Protein AF-A0A067T072-F1 (afdb_monomer)

Nearest PDB structures (foldseek):
  3m3w-assembly1_B  TM=1.352E-01  e=4.497E+00  Mus musculus

Organism: Galerina marginata (strain CBS 339.88) (NCBI:txid685588)

Sequence (256 aa):
MTRRKWTTPEQGDWLKEQLSAFVEAQTTKTTATTFFPQVIKDWRQKWPTEAPTAKEIADAPNLDAAIKQKKDKEDERIKTWFHNHTRGSTSGTGTRGVLKITQSRLKQEWQVYQLMTYESKWKAVIDNEWETYKKKWEEDHAGTKLPQGRFAFMNTFLKTKYNEESEEVKAEVRTRRSAMKEEVEKTQEQNEAYQKSVKFHIHSKRSLSLFFSAIDKLPRTLAVMGESIFKQTGWFVTFLVGGPAPRQNGKIMTYM

Secondary structure (DSSP, 8-state):
-PPPPSS-HHHHHHHHHTHHHHHHHHHTT-IIIIIHHHHHHHHHHHSPPPPPPHHHHHTSSSHHHHHHHHHHHHHHHHHHHHHHHHS-S--SSS--PPP--S--PPPPHHHHHHHHHIIIIIHHHHHHHHHHHHHHHHHHSTTSPPSS-HHHHHHHHHHHHHHHS-HHHHHHHHHHHHHHHHHHHHHHHHHHHHHHHTTT----HHHHHHHHHHHHHHHHHHHHHHHHHHHHH-------EEEEEGGGTTEEEEE-

pLDDT: mean 81.86, std 13.67, range [37.34, 97.19]

Solvent-accessible surface area (backbone atoms only — not comparable to full-atom values): 15238 Å² total; per-residue (Å²): 133,83,78,83,71,91,60,53,74,67,57,48,51,56,56,56,70,46,45,56,61,50,54,5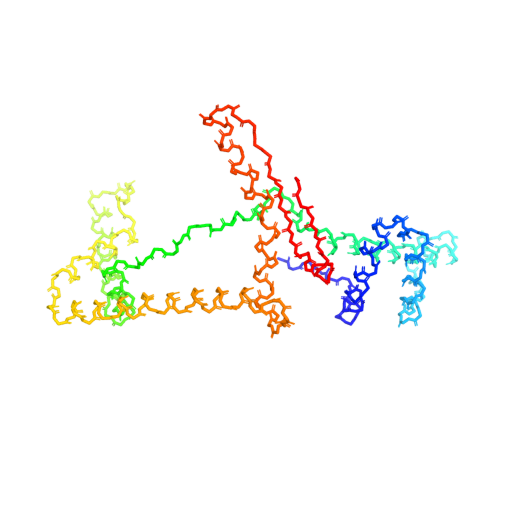2,22,56,75,71,70,36,35,82,78,53,47,47,58,49,53,52,52,55,45,43,73,77,52,66,80,73,80,70,50,75,68,47,39,71,78,28,98,39,69,69,54,24,49,49,53,53,50,52,55,50,52,50,50,53,54,51,46,54,56,62,74,65,48,68,94,71,78,62,96,64,68,76,56,60,66,79,78,69,75,83,72,80,76,53,60,55,56,46,43,43,74,72,36,31,87,81,65,40,47,69,54,51,53,53,52,48,52,52,51,50,51,52,46,49,72,79,40,73,93,59,81,78,94,66,55,73,70,58,51,50,52,54,51,47,46,53,50,56,70,72,47,56,70,66,60,52,50,52,30,50,54,53,50,50,51,53,50,52,54,52,51,52,52,47,51,50,51,52,53,44,63,68,51,60,82,72,65,96,84,46,78,70,60,50,52,52,54,49,56,48,60,73,15,42,66,56,33,52,49,55,51,36,54,50,46,26,75,75,70,70,48,89,73,85,64,82,49,72,46,63,34,69,90,57,82,48,44,76,42,73,49,115

Radius of gyration: 29.27 Å; Cα contacts (8 Å, |Δi|>4): 126; chains: 1; bounding box: 62×55×72 Å

Foldseek 3Di:
DPPDDPDDPVRVVVLLVCLLVCVVCVVVVNNVPPPLVVVLVVVCVVPPDDQQDPVLCVVDPHSVRSVVVSSVVVSVVSVVVSVVVPPLPPPDPPDLDAPPPDDDDQDDLLVLVCVVPVVPPNVVVLVVVVVVVVVVCCVVPPPDDDPDDSVVSVVVVSVVVVVVDDVVSSVVSVVVSVVVVVVSVVVVVVVVVCVVVVVDDDDDPVVVVVVLSNVSNVVVNVVVVQVVCCVVPVDGDDDWDWFQDVSNVGPIDIDD

Structure (mmCIF, N/CA/C/O backbone):
data_AF-A0A067T072-F1
#
_entry.id   AF-A0A067T072-F1
#
loop_
_atom_site.group_PDB
_atom_site.id
_atom_site.type_symbol
_atom_site.label_atom_id
_atom_site.label_alt_id
_atom_site.label_comp_id
_atom_site.label_asym_id
_atom_site.label_entity_id
_atom_site.label_seq_id
_atom_site.pdbx_PDB_ins_code
_atom_site.Cartn_x
_atom_site.Cartn_y
_atom_site.Cartn_z
_atom_site.occupancy
_atom_site.B_iso_or_equiv
_atom_site.auth_seq_id
_atom_site.auth_comp_id
_atom_site.auth_asym_id
_atom_site.auth_atom_id
_atom_site.pdbx_PDB_model_num
ATOM 1 N N . MET A 1 1 ? 9.035 -17.955 -1.278 1.00 37.34 1 MET A N 1
ATOM 2 C CA . MET A 1 1 ? 10.298 -18.045 -2.043 1.00 37.34 1 MET A CA 1
ATOM 3 C C . MET A 1 1 ? 10.562 -16.711 -2.724 1.00 37.34 1 MET A C 1
ATOM 5 O O . MET A 1 1 ? 9.799 -16.320 -3.600 1.00 37.34 1 MET A O 1
ATOM 9 N N . THR A 1 2 ? 11.575 -15.965 -2.286 1.00 46.72 2 THR A N 1
ATOM 10 C CA . THR A 1 2 ? 12.020 -14.742 -2.967 1.00 46.72 2 THR A CA 1
ATOM 11 C C . THR A 1 2 ? 12.609 -15.129 -4.326 1.00 46.72 2 THR A C 1
ATOM 13 O O . THR A 1 2 ? 13.459 -16.013 -4.407 1.00 46.72 2 THR A O 1
ATOM 16 N N . ARG A 1 3 ? 12.125 -14.530 -5.424 1.00 61.00 3 ARG A N 1
ATOM 17 C CA . ARG A 1 3 ? 12.701 -14.774 -6.759 1.00 61.00 3 ARG A CA 1
ATOM 18 C C . ARG A 1 3 ? 14.189 -14.408 -6.724 1.00 61.00 3 ARG A C 1
ATOM 20 O O . ARG A 1 3 ? 14.519 -13.289 -6.329 1.00 61.00 3 ARG A O 1
ATOM 27 N N . ARG A 1 4 ? 15.070 -15.330 -7.138 1.00 70.19 4 ARG A N 1
ATOM 28 C CA . ARG A 1 4 ? 16.505 -15.046 -7.305 1.00 70.19 4 ARG A CA 1
ATOM 29 C C . ARG A 1 4 ? 16.659 -13.886 -8.290 1.00 70.19 4 ARG A C 1
ATOM 31 O O . ARG A 1 4 ? 16.201 -13.974 -9.427 1.00 70.19 4 ARG A O 1
ATOM 38 N N . LYS A 1 5 ? 17.262 -12.788 -7.833 1.00 81.31 5 LYS A N 1
ATOM 39 C CA . LYS A 1 5 ? 17.639 -11.665 -8.695 1.00 81.31 5 LYS A CA 1
ATOM 40 C C . LYS A 1 5 ? 18.894 -12.067 -9.460 1.00 81.31 5 LYS A C 1
ATOM 42 O O . LYS A 1 5 ? 19.817 -12.601 -8.858 1.00 81.31 5 LYS A O 1
ATOM 47 N N . TRP A 1 6 ? 18.898 -11.841 -10.771 1.00 86.38 6 TRP A N 1
ATOM 48 C CA . TRP A 1 6 ? 20.067 -12.122 -11.607 1.00 86.38 6 TRP A CA 1
ATOM 49 C C . TRP A 1 6 ? 21.109 -10.996 -11.545 1.00 86.38 6 TRP A C 1
ATOM 51 O O . TRP A 1 6 ? 22.269 -11.240 -11.838 1.00 86.38 6 TRP A O 1
ATOM 61 N N . THR A 1 7 ? 20.696 -9.788 -11.149 1.00 88.81 7 THR A N 1
ATOM 62 C CA . THR A 1 7 ? 21.569 -8.620 -10.989 1.00 88.81 7 THR A CA 1
ATOM 63 C C . THR A 1 7 ? 22.172 -8.567 -9.588 1.00 88.81 7 THR A C 1
ATOM 65 O O . THR A 1 7 ? 21.453 -8.786 -8.603 1.00 88.81 7 THR A O 1
ATOM 68 N N . THR A 1 8 ? 23.438 -8.165 -9.481 1.00 89.19 8 THR A N 1
ATOM 69 C CA . THR A 1 8 ? 24.028 -7.726 -8.204 1.00 89.19 8 THR A CA 1
ATOM 70 C C . THR A 1 8 ? 23.355 -6.432 -7.707 1.00 89.19 8 THR A C 1
ATOM 72 O O . THR A 1 8 ? 22.642 -5.775 -8.476 1.00 89.19 8 THR A O 1
ATOM 75 N N . PRO A 1 9 ? 23.517 -6.045 -6.425 1.00 89.19 9 PRO A N 1
ATOM 76 C CA . PRO A 1 9 ? 22.983 -4.777 -5.921 1.00 89.19 9 PRO A CA 1
ATOM 77 C C . PRO A 1 9 ? 23.448 -3.567 -6.745 1.00 89.19 9 PRO A C 1
ATOM 79 O O . PRO A 1 9 ? 22.614 -2.771 -7.164 1.00 89.19 9 PRO A O 1
ATOM 82 N N . GLU A 1 10 ? 24.741 -3.505 -7.073 1.00 90.81 10 GLU A N 1
ATOM 83 C CA . GLU A 1 10 ? 25.351 -2.419 -7.855 1.00 90.81 10 GLU A CA 1
ATOM 84 C C . GLU A 1 10 ? 24.798 -2.341 -9.282 1.00 90.81 10 GLU A C 1
ATOM 86 O O . GLU A 1 10 ? 24.392 -1.276 -9.745 1.00 90.81 10 GLU A O 1
ATOM 91 N N . GLN A 1 11 ? 24.700 -3.488 -9.960 1.00 92.25 11 GLN A N 1
ATOM 92 C CA . GLN A 1 11 ? 24.066 -3.591 -11.275 1.00 92.25 11 GLN A CA 1
ATOM 93 C C . GLN A 1 11 ? 22.608 -3.122 -11.238 1.00 92.25 11 GLN A C 1
ATOM 95 O O . GLN A 1 11 ? 22.135 -2.425 -12.135 1.00 92.25 11 GLN A O 1
ATOM 100 N N . GLY A 1 12 ? 21.885 -3.510 -10.186 1.00 90.94 12 GLY A N 1
ATOM 101 C CA . GLY A 1 12 ? 20.497 -3.126 -9.990 1.00 90.94 12 GLY A CA 1
ATOM 102 C C . GLY A 1 12 ? 20.319 -1.627 -9.762 1.00 90.94 12 GLY A C 1
ATOM 103 O O . GLY A 1 12 ? 19.341 -1.067 -10.249 1.00 90.94 12 GLY A O 1
ATOM 104 N N . ASP A 1 13 ? 21.226 -0.979 -9.034 1.00 89.88 13 ASP A N 1
ATOM 105 C CA . ASP A 1 13 ? 21.169 0.464 -8.796 1.00 89.88 13 ASP A CA 1
ATOM 106 C C . ASP A 1 13 ? 21.542 1.256 -10.051 1.00 89.88 13 ASP A C 1
ATOM 108 O O . ASP A 1 13 ? 20.805 2.170 -10.420 1.00 89.88 13 ASP A O 1
ATOM 112 N N . TRP A 1 14 ? 22.555 0.818 -10.802 1.00 94.25 14 TRP A N 1
ATOM 113 C CA . TRP A 1 14 ? 22.886 1.426 -12.092 1.00 94.25 14 TRP A CA 1
ATOM 114 C C . TRP A 1 14 ? 21.727 1.345 -13.096 1.00 94.25 14 TRP A C 1
ATOM 116 O O . TRP A 1 14 ? 21.379 2.338 -13.730 1.00 94.25 14 TRP A O 1
ATOM 126 N N . LEU A 1 15 ? 21.060 0.189 -13.208 1.00 93.19 15 LEU A N 1
ATOM 127 C CA . LEU A 1 15 ? 19.892 0.056 -14.087 1.00 93.19 15 LEU A CA 1
ATOM 128 C C . LEU A 1 15 ? 18.731 0.969 -13.656 1.00 93.19 15 LEU A C 1
ATOM 130 O O . LEU A 1 15 ? 17.990 1.462 -14.508 1.00 93.19 15 LEU A O 1
ATOM 134 N N . LYS A 1 16 ? 18.567 1.228 -12.349 1.00 89.56 16 LYS A N 1
ATOM 135 C CA . LYS A 1 16 ? 17.542 2.159 -11.846 1.00 89.56 16 LYS A CA 1
ATOM 136 C C . LYS A 1 16 ? 17.832 3.604 -12.230 1.00 89.56 16 LYS A C 1
ATOM 138 O O . LYS A 1 16 ? 16.888 4.323 -12.544 1.00 89.56 16 LYS A O 1
ATOM 143 N N . GLU A 1 17 ? 19.095 4.022 -12.224 1.00 90.56 17 GLU A N 1
ATOM 144 C CA . GLU A 1 17 ? 19.495 5.374 -12.644 1.00 90.56 17 GLU A CA 1
ATOM 145 C C . GLU A 1 17 ? 19.109 5.653 -14.102 1.00 90.56 17 GLU A C 1
ATOM 147 O O . GLU A 1 17 ? 18.730 6.770 -14.440 1.00 90.56 17 GLU A O 1
ATOM 152 N N . GLN A 1 18 ? 19.111 4.621 -14.950 1.00 92.69 18 GLN A N 1
ATOM 153 C CA . GLN A 1 18 ? 18.750 4.725 -16.366 1.00 92.69 18 GLN A CA 1
ATOM 154 C C . GLN A 1 18 ? 17.232 4.656 -16.633 1.00 92.69 18 GLN A C 1
ATOM 156 O O . GLN A 1 18 ? 16.798 4.800 -17.778 1.00 92.69 18 GLN A O 1
ATOM 161 N N . LEU A 1 19 ? 16.391 4.433 -15.610 1.00 88.94 19 LEU A N 1
ATOM 162 C CA . LEU A 1 19 ? 14.937 4.287 -15.796 1.00 88.94 19 LEU A CA 1
ATOM 163 C C . LEU A 1 19 ? 14.281 5.558 -16.346 1.00 88.94 19 LEU A C 1
ATOM 165 O O . LEU A 1 19 ? 13.353 5.457 -17.145 1.00 88.94 19 LEU A O 1
ATOM 169 N N . SER A 1 20 ? 14.742 6.741 -15.933 1.00 84.38 20 SER A N 1
ATOM 170 C CA . SER A 1 20 ? 14.213 8.019 -16.427 1.00 84.38 20 SER A CA 1
ATOM 171 C C . SER A 1 20 ? 14.423 8.155 -17.937 1.00 84.38 20 SER A C 1
ATOM 173 O O . SER A 1 20 ? 13.459 8.372 -18.670 1.00 84.38 20 SER A O 1
ATOM 175 N N . ALA A 1 21 ? 15.651 7.917 -18.404 1.00 89.00 21 ALA A N 1
ATOM 176 C CA . ALA A 1 21 ? 16.007 7.933 -19.819 1.00 89.00 21 ALA A CA 1
ATOM 177 C C . ALA A 1 21 ? 15.228 6.878 -20.622 1.00 89.00 21 ALA A C 1
ATOM 179 O O . ALA A 1 21 ? 14.771 7.155 -21.731 1.00 89.00 21 ALA A O 1
ATOM 180 N N . PHE A 1 22 ? 14.991 5.692 -20.050 1.00 90.88 22 PHE A N 1
ATOM 181 C CA . PHE A 1 22 ? 14.164 4.669 -20.693 1.00 90.88 22 PHE A CA 1
ATOM 182 C C . PHE A 1 22 ? 12.720 5.145 -20.917 1.00 90.88 22 PHE A C 1
ATOM 184 O O . PHE A 1 22 ? 12.172 4.966 -22.005 1.00 90.88 22 PHE A O 1
ATOM 191 N N . VAL A 1 23 ? 12.095 5.766 -19.910 1.00 85.25 23 VAL A N 1
ATOM 192 C CA . VAL A 1 23 ? 10.715 6.277 -20.012 1.00 85.25 23 VAL A CA 1
ATOM 193 C C . VAL A 1 23 ? 10.615 7.405 -21.046 1.00 85.25 23 VAL A C 1
ATOM 195 O O . VAL A 1 23 ? 9.653 7.465 -21.819 1.00 85.25 23 VAL A O 1
ATOM 198 N N . GLU A 1 24 ? 11.619 8.276 -21.119 1.00 86.31 24 GLU A N 1
ATOM 199 C CA . GLU A 1 24 ? 11.696 9.317 -22.150 1.00 86.31 24 GLU A CA 1
ATOM 200 C C . GLU A 1 24 ? 11.864 8.721 -23.553 1.00 86.31 24 GLU A C 1
ATOM 202 O O . GLU A 1 24 ? 11.159 9.116 -24.489 1.00 86.31 24 GLU A O 1
ATOM 207 N N . ALA A 1 25 ? 12.710 7.700 -23.697 1.00 89.94 25 ALA A N 1
ATOM 208 C CA . ALA A 1 25 ? 12.883 6.975 -24.951 1.00 89.94 25 ALA A CA 1
ATOM 209 C C . ALA A 1 25 ? 11.599 6.246 -25.385 1.00 89.94 25 ALA A C 1
ATOM 211 O O . ALA A 1 25 ? 11.293 6.196 -26.575 1.00 89.94 25 ALA A O 1
ATOM 212 N N . GLN A 1 26 ? 10.817 5.702 -24.443 1.00 87.12 26 GLN A N 1
ATOM 213 C CA . GLN A 1 26 ? 9.503 5.117 -24.745 1.00 87.12 26 GLN A CA 1
ATOM 214 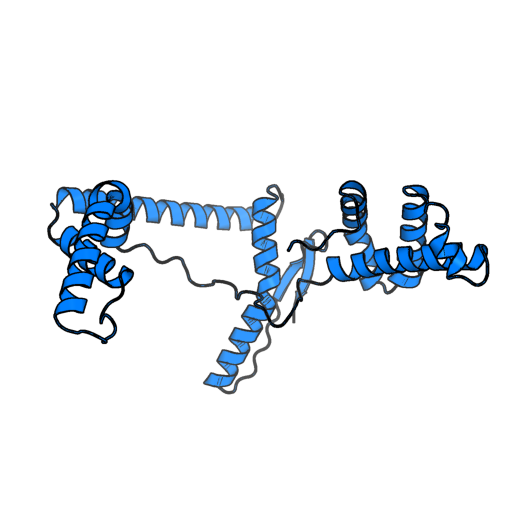C C . GLN A 1 26 ? 8.516 6.166 -25.258 1.00 87.12 26 GLN A C 1
ATOM 216 O O . GLN A 1 26 ? 7.793 5.910 -26.220 1.00 87.12 26 GLN A O 1
ATOM 221 N N . THR A 1 27 ? 8.514 7.352 -24.651 1.00 82.81 27 THR A N 1
ATOM 222 C CA . THR A 1 27 ? 7.629 8.457 -25.049 1.00 82.81 27 THR A CA 1
ATOM 223 C C . THR A 1 27 ? 7.959 8.951 -26.458 1.00 82.81 27 THR A C 1
ATOM 225 O O . THR A 1 27 ? 7.067 9.163 -27.274 1.00 82.81 27 THR A O 1
ATOM 228 N N . THR A 1 28 ? 9.249 9.066 -26.773 1.00 87.69 28 THR A N 1
ATOM 229 C CA . THR A 1 28 ? 9.744 9.494 -28.092 1.00 87.69 28 THR A CA 1
ATOM 230 C C . THR A 1 28 ? 9.814 8.362 -29.121 1.00 87.69 28 THR A C 1
ATOM 232 O O . THR A 1 28 ? 10.176 8.607 -30.267 1.00 87.69 28 THR A O 1
ATOM 235 N N . LYS A 1 29 ? 9.459 7.125 -28.742 1.00 88.31 29 LYS A N 1
ATOM 236 C CA . LYS A 1 29 ? 9.560 5.910 -29.574 1.00 88.31 29 LYS A CA 1
ATOM 237 C C . LYS A 1 29 ? 10.979 5.627 -30.101 1.00 88.31 29 LYS A C 1
ATOM 239 O O . LYS A 1 29 ? 11.140 4.997 -31.141 1.00 88.31 29 LYS A O 1
ATOM 244 N N . THR A 1 30 ? 12.010 6.037 -29.365 1.00 90.06 30 THR A N 1
ATOM 245 C CA . THR A 1 30 ? 13.429 5.836 -29.721 1.00 90.06 30 THR A CA 1
ATOM 246 C C . THR A 1 30 ? 14.102 4.707 -28.927 1.00 90.06 30 THR A C 1
ATOM 248 O O . THR A 1 30 ? 15.300 4.468 -29.045 1.00 90.06 30 THR A O 1
ATOM 251 N N . THR A 1 31 ? 13.339 3.941 -28.139 1.00 89.38 31 THR A N 1
ATOM 252 C CA . THR A 1 31 ? 13.875 2.915 -27.227 1.00 89.38 31 THR A CA 1
ATOM 253 C C . THR A 1 31 ? 14.770 1.875 -27.910 1.00 89.38 31 THR A C 1
ATOM 255 O O . THR A 1 31 ? 15.836 1.541 -27.397 1.00 89.38 31 THR A O 1
ATOM 258 N N . ALA A 1 32 ? 14.341 1.352 -29.062 1.00 87.12 32 ALA A N 1
ATOM 259 C CA . ALA A 1 32 ? 15.069 0.305 -29.781 1.00 87.12 32 ALA A CA 1
ATOM 260 C C . ALA A 1 32 ? 16.283 0.843 -30.551 1.00 87.12 32 ALA A C 1
ATOM 262 O O . ALA A 1 32 ? 17.252 0.114 -30.745 1.00 87.12 32 ALA A O 1
ATOM 263 N N . THR A 1 33 ? 16.227 2.101 -30.989 1.00 87.44 33 THR A N 1
ATOM 264 C CA . THR A 1 33 ? 17.203 2.688 -31.913 1.00 87.44 33 THR A CA 1
ATOM 265 C C . THR A 1 33 ? 18.312 3.457 -31.209 1.00 87.44 33 THR A C 1
ATOM 267 O O . THR A 1 33 ? 19.439 3.438 -31.688 1.00 87.44 33 THR A O 1
ATOM 270 N N . THR A 1 34 ? 18.029 4.108 -30.077 1.00 90.94 34 THR A N 1
ATOM 271 C CA . THR A 1 34 ? 19.012 4.943 -29.366 1.00 90.94 34 THR A CA 1
ATOM 272 C C . THR A 1 34 ? 19.304 4.418 -27.967 1.00 90.94 34 THR A C 1
ATOM 274 O O . THR A 1 34 ? 20.461 4.185 -27.626 1.00 90.94 34 THR A O 1
ATOM 277 N N . PHE A 1 35 ? 18.264 4.169 -27.169 1.00 94.31 35 PHE A N 1
ATOM 278 C CA . PHE A 1 35 ? 18.431 3.844 -25.754 1.00 94.31 35 PHE A CA 1
ATOM 279 C C . PHE A 1 35 ? 19.102 2.486 -25.536 1.00 94.31 35 PHE A C 1
ATOM 281 O O . PHE A 1 35 ? 20.145 2.418 -24.890 1.00 94.31 35 PHE A O 1
ATOM 288 N N . PHE A 1 36 ? 18.534 1.397 -26.068 1.00 94.75 36 PHE A N 1
ATOM 289 C CA . PHE A 1 36 ? 19.092 0.064 -25.827 1.00 94.75 36 PHE A CA 1
ATOM 290 C C . PHE A 1 36 ? 20.508 -0.109 -26.386 1.00 94.75 36 PHE A C 1
ATOM 292 O O . PHE A 1 36 ? 21.340 -0.630 -25.646 1.00 94.75 36 PHE A O 1
ATOM 299 N N . PRO A 1 37 ? 20.834 0.346 -27.613 1.00 94.31 37 PRO A N 1
ATOM 300 C CA . PRO A 1 37 ? 22.207 0.281 -28.108 1.00 94.31 37 PRO A CA 1
ATOM 301 C C . PRO A 1 37 ? 23.210 0.988 -27.188 1.00 94.31 37 PRO A C 1
ATOM 303 O O . PRO A 1 37 ? 24.272 0.432 -26.910 1.00 94.31 37 PRO A O 1
ATOM 306 N N . GLN A 1 38 ? 22.856 2.166 -26.664 1.00 94.19 38 GLN A N 1
ATOM 307 C CA . GLN A 1 38 ? 23.718 2.923 -25.757 1.00 94.19 38 GLN A CA 1
ATOM 308 C C . GLN A 1 38 ? 23.856 2.236 -24.392 1.00 94.19 38 GLN A C 1
ATOM 310 O O . GLN A 1 38 ? 24.966 1.981 -23.934 1.00 94.19 38 GLN A O 1
ATOM 315 N N . VAL A 1 39 ? 22.741 1.855 -23.767 1.00 94.56 39 VAL A N 1
ATOM 316 C CA . VAL A 1 39 ? 22.746 1.229 -22.436 1.00 94.56 39 VAL A CA 1
ATOM 317 C C . VAL A 1 39 ? 23.434 -0.130 -22.443 1.00 94.56 39 VAL A C 1
ATOM 319 O O . VAL A 1 39 ? 24.166 -0.442 -21.509 1.00 94.56 39 VAL A O 1
ATOM 322 N N . ILE A 1 40 ? 23.248 -0.936 -23.489 1.00 93.81 40 ILE A N 1
ATOM 323 C CA . ILE A 1 40 ? 23.933 -2.229 -23.622 1.00 93.81 40 ILE A CA 1
ATOM 324 C C . ILE A 1 40 ? 25.440 -2.020 -23.808 1.00 93.81 40 ILE A C 1
ATOM 326 O O . ILE A 1 40 ? 26.239 -2.757 -23.228 1.00 93.81 40 ILE A O 1
ATOM 330 N N . LYS A 1 41 ? 25.847 -1.009 -24.586 1.00 93.25 41 LYS A N 1
ATOM 331 C CA . LYS A 1 41 ? 27.261 -0.650 -24.750 1.00 93.25 41 LYS A CA 1
ATOM 332 C C . LYS A 1 41 ? 27.888 -0.250 -23.411 1.00 93.25 41 LYS A C 1
ATOM 334 O O . LYS A 1 41 ? 28.921 -0.809 -23.044 1.00 93.25 41 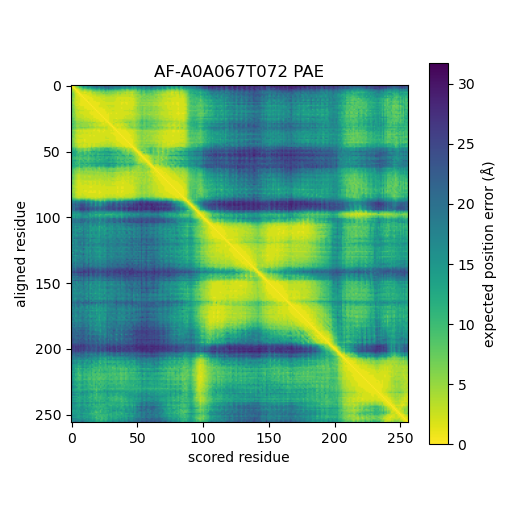LYS A O 1
ATOM 339 N N . ASP A 1 42 ? 27.239 0.645 -22.671 1.00 94.06 42 ASP A N 1
ATOM 340 C CA . ASP A 1 42 ? 27.728 1.131 -21.376 1.00 94.06 42 ASP A CA 1
ATOM 341 C C . ASP A 1 42 ? 27.742 0.018 -20.318 1.00 94.06 42 ASP A C 1
ATOM 343 O O . ASP A 1 42 ? 28.686 -0.093 -19.533 1.00 94.06 42 ASP A O 1
ATOM 347 N N . TRP A 1 43 ? 26.732 -0.857 -20.336 1.00 93.06 43 TRP A N 1
ATOM 348 C CA . TRP A 1 43 ? 26.674 -2.040 -19.481 1.00 93.06 43 TRP A CA 1
ATOM 349 C C . TRP A 1 43 ? 27.872 -2.957 -19.720 1.00 93.06 43 TRP A C 1
ATOM 351 O O . TRP A 1 43 ? 28.567 -3.306 -18.772 1.00 93.06 43 TRP A O 1
ATOM 361 N N . ARG A 1 44 ? 28.166 -3.302 -20.979 1.00 90.69 44 ARG A N 1
ATOM 362 C CA . ARG A 1 44 ? 29.288 -4.191 -21.330 1.00 90.69 44 ARG A CA 1
ATOM 363 C C . ARG A 1 44 ? 30.651 -3.588 -21.009 1.00 90.69 44 ARG A C 1
ATOM 365 O O . ARG A 1 44 ? 31.590 -4.331 -20.744 1.00 90.69 44 ARG A O 1
ATOM 372 N N . GLN A 1 45 ? 30.768 -2.261 -21.036 1.00 91.31 45 GLN A N 1
ATOM 373 C CA . GLN A 1 45 ? 31.992 -1.579 -20.625 1.00 91.31 45 GLN A CA 1
ATOM 374 C C . GLN A 1 45 ? 32.229 -1.706 -19.114 1.00 91.31 45 GLN A C 1
ATOM 376 O O . GLN A 1 45 ? 33.369 -1.875 -18.689 1.00 91.31 45 GLN A O 1
ATOM 381 N N . LYS A 1 46 ? 31.164 -1.635 -18.307 1.00 90.56 46 LYS A N 1
ATOM 382 C CA . LYS A 1 46 ? 31.247 -1.760 -16.844 1.00 90.56 46 LYS A CA 1
ATOM 383 C C . LYS A 1 46 ? 31.305 -3.208 -16.360 1.00 90.56 46 LYS A C 1
ATOM 385 O O . LYS A 1 46 ? 31.992 -3.492 -15.384 1.00 90.56 46 LYS A O 1
ATOM 390 N N . TRP A 1 47 ? 30.604 -4.110 -17.039 1.00 90.12 47 TRP A N 1
ATOM 391 C CA . TRP A 1 47 ? 30.531 -5.534 -16.721 1.00 90.12 47 TRP A CA 1
ATOM 392 C C . TRP A 1 47 ? 30.814 -6.356 -17.982 1.00 90.12 47 TRP A C 1
ATOM 394 O O . TRP A 1 47 ? 29.883 -6.743 -18.692 1.00 90.12 47 TRP A O 1
ATOM 404 N N . PRO A 1 48 ? 32.099 -6.609 -18.292 1.00 85.75 48 PRO A N 1
ATOM 405 C CA . PRO A 1 48 ? 32.473 -7.443 -19.425 1.00 85.75 48 PRO A CA 1
ATOM 406 C C . PRO A 1 48 ? 31.894 -8.852 -19.283 1.00 85.75 48 PRO A C 1
ATOM 408 O O . PRO A 1 48 ? 32.062 -9.504 -18.251 1.00 85.75 48 PRO A O 1
ATOM 411 N N . THR A 1 49 ? 31.224 -9.339 -20.327 1.00 79.25 49 THR A N 1
ATOM 412 C CA . THR A 1 49 ? 30.690 -10.703 -20.350 1.00 79.25 49 THR A CA 1
ATOM 413 C C . THR A 1 49 ? 31.847 -11.705 -20.289 1.00 79.25 49 THR A C 1
ATOM 415 O O . THR A 1 49 ? 32.725 -11.699 -21.152 1.00 79.25 49 THR A O 1
ATOM 418 N N . GLU A 1 50 ? 31.842 -12.587 -19.289 1.00 77.31 50 GLU A N 1
ATOM 419 C CA . GLU A 1 50 ? 32.829 -13.665 -19.171 1.00 77.31 50 GLU A CA 1
ATOM 420 C C . GLU A 1 50 ? 32.818 -14.579 -20.406 1.00 77.31 50 GLU A C 1
ATOM 422 O O . GLU A 1 50 ? 31.775 -14.760 -21.052 1.00 77.31 50 GLU A O 1
ATOM 427 N N . ALA A 1 51 ? 33.954 -15.218 -20.698 1.00 74.44 51 ALA A N 1
ATOM 428 C CA . ALA A 1 51 ? 34.065 -16.184 -21.789 1.00 74.44 51 ALA A CA 1
ATOM 429 C C . ALA A 1 51 ? 32.997 -17.302 -21.678 1.00 74.44 51 ALA A C 1
ATOM 431 O O . ALA A 1 51 ? 32.545 -17.621 -20.571 1.00 74.44 51 ALA A O 1
ATOM 432 N N . PRO A 1 52 ? 32.530 -17.878 -22.803 1.00 76.81 52 PRO A N 1
ATOM 433 C CA . PRO A 1 52 ? 31.569 -18.976 -22.773 1.00 76.81 52 PRO A CA 1
ATOM 434 C C . PRO A 1 52 ? 32.104 -20.169 -21.977 1.00 76.81 52 PRO A C 1
ATOM 436 O O . PRO A 1 52 ? 33.269 -20.545 -22.098 1.00 76.81 52 PRO A O 1
ATOM 439 N N . THR A 1 53 ? 31.245 -20.780 -21.167 1.00 76.94 53 THR A N 1
ATOM 440 C CA . THR A 1 53 ? 31.608 -21.981 -20.399 1.00 76.94 53 THR A CA 1
ATOM 441 C C . THR A 1 53 ? 31.722 -23.180 -21.344 1.00 76.94 53 THR A C 1
ATOM 443 O O . THR A 1 53 ? 31.003 -23.239 -22.336 1.00 76.94 53 THR A O 1
ATOM 446 N N . ALA A 1 54 ? 32.531 -24.196 -21.019 1.00 71.31 54 ALA A N 1
ATOM 447 C CA . ALA A 1 54 ? 32.681 -25.410 -21.840 1.00 71.31 54 ALA A CA 1
ATOM 448 C C . ALA A 1 54 ? 31.343 -26.076 -22.244 1.00 71.31 54 ALA A C 1
ATOM 450 O O . ALA A 1 54 ? 31.231 -26.621 -23.337 1.00 71.31 54 ALA A O 1
ATOM 451 N N . LYS A 1 55 ? 30.306 -25.973 -21.400 1.00 72.88 55 LYS A N 1
ATOM 452 C CA . LYS A 1 55 ? 28.940 -26.434 -21.713 1.00 72.88 55 LYS A CA 1
ATOM 453 C C . LYS A 1 55 ? 28.243 -25.585 -22.785 1.00 72.88 55 LYS A C 1
ATOM 455 O O . LYS A 1 55 ? 27.593 -26.127 -23.661 1.00 72.88 55 LYS A O 1
ATOM 460 N N . GLU A 1 56 ? 28.419 -24.267 -22.747 1.00 72.81 56 GLU A N 1
ATOM 461 C CA . GLU A 1 56 ? 27.847 -23.338 -23.734 1.00 72.81 56 GLU A CA 1
ATOM 462 C C . GLU A 1 56 ? 28.546 -23.453 -25.097 1.00 72.81 56 GLU A C 1
ATOM 464 O O . GLU A 1 56 ? 27.934 -23.185 -26.125 1.00 72.81 56 GLU A O 1
ATOM 469 N N . ILE A 1 57 ? 29.819 -23.866 -25.103 1.00 73.12 57 ILE A N 1
ATOM 470 C CA . ILE A 1 57 ? 30.577 -24.171 -26.324 1.00 73.12 57 ILE A CA 1
ATOM 471 C C . ILE A 1 57 ? 30.093 -25.492 -26.939 1.00 73.12 57 ILE A C 1
ATOM 473 O O . ILE A 1 57 ? 29.991 -25.580 -28.156 1.00 73.12 57 ILE A O 1
ATOM 477 N N . ALA A 1 58 ? 29.761 -26.494 -26.115 1.00 73.38 58 ALA A N 1
ATOM 478 C CA . ALA A 1 58 ? 29.243 -27.782 -26.582 1.00 73.38 58 ALA A CA 1
ATOM 479 C C . ALA A 1 58 ? 27.825 -27.688 -27.181 1.00 73.38 58 ALA A C 1
ATOM 481 O O . ALA A 1 58 ? 27.510 -28.421 -28.114 1.00 73.38 58 ALA A O 1
ATOM 482 N N . ASP A 1 59 ? 26.991 -26.771 -26.679 1.00 77.81 59 ASP A N 1
ATOM 483 C CA . ASP A 1 59 ? 25.621 -26.546 -27.167 1.00 77.81 59 ASP A CA 1
ATOM 484 C C . ASP A 1 59 ? 25.555 -25.661 -28.435 1.00 77.81 59 ASP A C 1
ATOM 486 O O . ASP A 1 59 ? 24.481 -25.482 -29.017 1.00 77.81 59 ASP A O 1
ATOM 490 N N . ALA A 1 60 ? 26.679 -25.079 -28.870 1.00 76.81 60 ALA A N 1
ATOM 491 C CA . ALA A 1 60 ? 26.747 -24.154 -30.000 1.00 76.81 60 ALA A CA 1
ATOM 492 C C . ALA A 1 60 ? 27.519 -24.749 -31.195 1.00 76.81 60 ALA A C 1
ATOM 494 O O . ALA A 1 60 ? 28.475 -25.496 -31.011 1.00 76.81 60 ALA A O 1
ATOM 495 N N . PRO A 1 61 ? 27.169 -24.374 -32.441 1.00 77.31 61 PRO A N 1
ATOM 496 C CA . PRO A 1 61 ? 27.846 -24.888 -33.635 1.00 77.31 61 PRO A CA 1
ATOM 497 C C . PRO A 1 61 ? 29.295 -24.392 -33.781 1.00 77.31 61 PRO A C 1
ATOM 499 O O . PRO A 1 61 ? 30.099 -25.037 -34.448 1.00 77.31 61 PRO A O 1
ATOM 502 N N . ASN A 1 62 ? 29.641 -23.246 -33.187 1.00 83.88 62 ASN A N 1
ATOM 503 C CA . ASN A 1 62 ? 30.998 -22.702 -33.144 1.00 83.88 62 ASN A CA 1
ATOM 504 C C . ASN A 1 62 ? 31.181 -21.756 -31.939 1.00 83.88 62 ASN A C 1
ATOM 506 O O . ASN A 1 62 ? 30.209 -21.283 -31.340 1.00 83.88 62 ASN A O 1
ATOM 510 N N . LEU A 1 63 ? 32.442 -21.461 -31.595 1.00 77.75 63 LEU A N 1
ATOM 511 C CA . LEU A 1 63 ? 32.802 -20.579 -30.475 1.00 77.75 63 LEU A CA 1
ATOM 512 C C . LEU A 1 63 ? 32.183 -19.178 -30.624 1.00 77.75 63 LEU A C 1
ATOM 514 O O . LEU A 1 63 ? 31.665 -18.622 -29.656 1.00 77.75 63 LEU A O 1
ATOM 518 N N . ASP A 1 64 ? 32.156 -18.641 -31.844 1.00 81.44 64 ASP A N 1
ATOM 519 C CA . ASP A 1 64 ? 31.572 -17.327 -32.127 1.00 81.44 64 ASP A CA 1
ATOM 520 C C . ASP A 1 64 ? 30.050 -17.298 -31.914 1.00 81.44 64 ASP A C 1
ATOM 522 O O . ASP A 1 64 ? 29.523 -16.326 -31.364 1.00 81.44 64 ASP A O 1
ATOM 526 N N . ALA A 1 65 ? 29.325 -18.368 -32.271 1.00 80.00 65 ALA A N 1
ATOM 527 C CA . ALA A 1 65 ? 27.898 -18.477 -31.968 1.00 80.00 65 ALA A CA 1
ATOM 528 C C . ALA A 1 65 ? 27.649 -18.611 -30.465 1.00 80.00 65 ALA A C 1
ATOM 530 O O . ALA A 1 65 ? 26.691 -18.014 -29.978 1.00 80.00 65 ALA A O 1
ATOM 531 N N . ALA A 1 66 ? 28.506 -19.317 -29.718 1.00 78.94 66 ALA A N 1
ATOM 532 C CA . ALA A 1 66 ? 28.392 -19.397 -28.260 1.00 78.94 66 ALA A CA 1
ATOM 533 C C . ALA A 1 66 ? 28.529 -18.006 -27.613 1.00 78.94 66 ALA A C 1
ATOM 535 O O . ALA A 1 66 ? 27.711 -17.615 -26.775 1.00 78.94 66 ALA A O 1
ATOM 536 N N . ILE A 1 67 ? 29.515 -17.213 -28.060 1.00 82.00 67 ILE A N 1
ATOM 537 C CA . ILE A 1 67 ? 29.716 -15.827 -27.605 1.00 82.00 67 ILE A CA 1
ATOM 538 C C . ILE A 1 67 ? 28.496 -14.967 -27.948 1.00 82.00 67 ILE A C 1
ATOM 540 O O . ILE A 1 67 ? 28.008 -14.215 -27.099 1.00 82.00 67 ILE A O 1
ATOM 544 N N . LYS A 1 68 ? 27.986 -15.075 -29.180 1.00 84.81 68 LYS A N 1
ATOM 545 C CA . LYS A 1 68 ? 26.822 -14.306 -29.631 1.00 84.81 68 LYS A CA 1
ATOM 546 C C . LYS A 1 68 ? 25.564 -14.655 -28.833 1.00 84.81 68 LYS A C 1
ATOM 548 O O . LYS A 1 68 ? 24.917 -13.755 -28.314 1.00 84.81 68 LYS A O 1
ATOM 553 N N . GLN A 1 69 ? 25.262 -15.939 -28.647 1.00 84.94 69 GLN A N 1
ATOM 554 C CA . GLN A 1 69 ? 24.090 -16.376 -27.881 1.00 84.94 69 GLN A CA 1
ATOM 555 C C . GLN A 1 69 ? 24.130 -15.902 -26.424 1.00 84.94 69 GLN A C 1
ATOM 557 O O . GLN A 1 69 ? 23.094 -15.540 -25.864 1.00 84.94 69 GLN A O 1
ATOM 562 N N . LYS A 1 70 ? 25.312 -15.897 -25.794 1.00 84.19 70 LYS A N 1
ATOM 563 C CA . LYS A 1 70 ? 25.475 -15.397 -24.423 1.00 84.19 70 LYS A CA 1
ATOM 564 C C . LYS A 1 70 ? 25.183 -13.896 -24.342 1.00 84.19 70 LYS A C 1
ATOM 566 O O . LYS A 1 70 ? 24.432 -13.473 -23.464 1.00 84.19 70 LYS A O 1
ATOM 571 N N . LYS A 1 71 ? 25.702 -13.124 -25.302 1.00 86.69 71 LYS A N 1
ATOM 572 C CA . LYS A 1 71 ? 25.432 -11.685 -25.442 1.00 86.69 71 LYS A CA 1
ATOM 573 C C . LYS A 1 71 ? 23.951 -11.398 -25.685 1.00 86.69 71 LYS A C 1
ATOM 575 O O . LYS A 1 71 ? 23.379 -10.571 -24.988 1.00 86.69 71 LYS A O 1
ATOM 580 N N . ASP A 1 72 ? 23.312 -12.132 -26.591 1.00 88.69 72 ASP A N 1
ATOM 581 C CA . ASP A 1 72 ? 21.890 -11.953 -26.900 1.00 88.69 72 ASP A CA 1
ATOM 582 C C . ASP A 1 72 ? 21.008 -12.254 -25.671 1.00 88.69 72 ASP A C 1
ATOM 584 O O . ASP A 1 72 ? 20.074 -11.512 -25.366 1.00 88.69 72 ASP A O 1
ATOM 588 N N . LYS A 1 73 ? 21.335 -13.302 -24.897 1.00 88.25 73 LYS A N 1
ATOM 589 C CA . LYS A 1 73 ? 20.640 -13.622 -23.635 1.00 88.25 73 LYS A CA 1
ATOM 590 C C . LYS A 1 73 ? 20.795 -12.517 -22.588 1.00 88.25 73 LYS A C 1
ATOM 592 O O . LYS A 1 73 ? 19.854 -12.260 -21.836 1.00 88.25 73 LYS A O 1
ATOM 597 N N . GLU A 1 74 ? 21.969 -11.903 -22.494 1.00 89.81 74 GLU A N 1
ATOM 598 C CA . GLU A 1 74 ? 22.220 -10.786 -21.582 1.00 89.81 74 GLU A CA 1
ATOM 599 C C . GLU A 1 74 ? 21.442 -9.533 -22.007 1.00 89.81 74 GLU A C 1
ATOM 601 O O . GLU A 1 74 ? 20.737 -8.939 -21.188 1.00 89.81 74 GLU A O 1
ATOM 606 N N . ASP A 1 75 ? 21.460 -9.207 -23.298 1.00 91.62 75 ASP A N 1
ATOM 607 C CA . ASP A 1 75 ? 20.719 -8.079 -23.864 1.00 91.62 75 ASP A CA 1
ATOM 608 C C . ASP A 1 75 ? 19.212 -8.229 -23.614 1.00 91.62 75 ASP A C 1
ATOM 610 O O . ASP A 1 75 ? 18.556 -7.297 -23.141 1.00 91.62 75 ASP A O 1
ATOM 614 N N . GLU A 1 76 ? 18.656 -9.420 -23.849 1.00 92.94 76 GLU A N 1
ATOM 615 C CA . GLU A 1 76 ? 17.244 -9.703 -23.577 1.00 92.94 76 GLU A CA 1
ATOM 616 C C . GLU A 1 76 ? 16.900 -9.614 -22.086 1.00 92.94 76 GLU A C 1
ATOM 618 O O . GLU A 1 76 ? 15.821 -9.128 -21.725 1.00 92.94 76 GLU A O 1
ATOM 623 N N . ARG A 1 77 ? 17.815 -10.007 -21.188 1.00 91.44 77 ARG A N 1
ATOM 624 C CA . ARG A 1 77 ? 17.626 -9.823 -19.739 1.00 91.44 77 ARG A CA 1
ATOM 625 C C . ARG A 1 77 ? 17.565 -8.349 -19.365 1.00 91.44 77 ARG A C 1
ATOM 627 O O . ARG A 1 77 ? 16.688 -7.981 -18.583 1.00 91.44 77 ARG A O 1
ATOM 634 N N . ILE A 1 78 ? 18.442 -7.516 -19.926 1.00 93.31 78 ILE A N 1
ATOM 635 C CA . ILE A 1 78 ? 18.458 -6.066 -19.686 1.00 93.31 78 ILE A CA 1
ATOM 636 C C . ILE A 1 78 ? 17.166 -5.432 -20.213 1.00 93.31 78 ILE A C 1
ATOM 638 O O . ILE A 1 78 ? 16.470 -4.742 -19.464 1.00 93.31 78 ILE A O 1
ATOM 642 N N . LYS A 1 79 ? 16.773 -5.723 -21.460 1.00 93.38 79 LYS A N 1
ATOM 643 C CA . LYS A 1 79 ? 15.518 -5.221 -22.049 1.00 93.38 79 LYS A CA 1
ATOM 644 C C . LYS A 1 79 ? 14.307 -5.608 -21.207 1.00 93.38 79 LYS A C 1
ATOM 646 O O . LYS A 1 79 ? 13.505 -4.758 -20.812 1.00 93.38 79 LYS A O 1
ATOM 651 N N . THR A 1 80 ? 14.204 -6.892 -20.873 1.00 91.00 80 THR A N 1
ATOM 652 C CA . THR A 1 80 ? 13.124 -7.431 -20.042 1.00 91.00 80 THR A CA 1
ATOM 653 C C . THR A 1 80 ? 13.116 -6.788 -18.656 1.00 91.00 80 THR A C 1
ATOM 655 O O . THR A 1 80 ? 12.047 -6.505 -18.112 1.00 91.00 80 THR A O 1
ATOM 658 N N . TRP A 1 81 ? 14.289 -6.509 -18.080 1.00 92.81 81 TRP A N 1
ATOM 659 C CA . TRP A 1 81 ? 14.407 -5.809 -16.806 1.00 92.81 81 TRP A CA 1
ATOM 660 C C . TRP A 1 81 ? 13.786 -4.412 -16.886 1.00 92.81 81 TRP A C 1
ATOM 662 O O . TRP A 1 81 ? 12.901 -4.124 -16.078 1.00 92.81 81 TRP A O 1
ATOM 672 N N . PHE A 1 82 ? 14.149 -3.588 -17.876 1.00 92.38 82 PHE A N 1
ATOM 673 C CA . PHE A 1 82 ? 13.584 -2.239 -18.030 1.00 92.38 82 PHE A CA 1
ATOM 674 C C . PHE A 1 82 ? 12.070 -2.276 -18.208 1.00 92.38 82 PHE A C 1
ATOM 676 O O . PHE A 1 82 ? 11.348 -1.575 -17.497 1.00 92.38 82 PHE A O 1
ATOM 683 N N . HIS A 1 83 ? 11.564 -3.148 -19.082 1.00 89.94 83 HIS A N 1
ATOM 684 C CA . HIS A 1 83 ? 10.123 -3.299 -19.281 1.00 89.94 83 HIS A CA 1
ATOM 685 C C . HIS A 1 83 ? 9.396 -3.727 -17.999 1.00 89.94 83 HIS A C 1
ATOM 687 O O . HIS A 1 83 ? 8.329 -3.201 -17.694 1.00 89.94 83 HIS A O 1
ATOM 693 N N . ASN A 1 84 ? 9.961 -4.642 -17.211 1.00 87.06 84 ASN A N 1
ATOM 694 C CA . ASN A 1 84 ? 9.336 -5.094 -15.968 1.00 87.06 84 ASN A CA 1
ATOM 695 C C . ASN A 1 84 ? 9.377 -4.043 -14.852 1.00 87.06 84 ASN A C 1
ATOM 697 O O . ASN A 1 84 ? 8.441 -3.976 -14.058 1.00 87.06 84 ASN A O 1
ATOM 701 N N . HIS A 1 85 ? 10.431 -3.228 -14.789 1.00 83.19 85 HIS A N 1
ATOM 702 C CA . HIS A 1 85 ? 10.608 -2.220 -13.737 1.00 83.19 85 HIS A CA 1
ATOM 703 C C . HIS A 1 85 ? 9.950 -0.873 -14.069 1.00 83.19 85 HIS A C 1
ATOM 705 O O . HIS A 1 85 ? 9.757 -0.050 -13.176 1.00 83.19 85 HIS A O 1
ATOM 711 N N . THR A 1 86 ? 9.540 -0.665 -15.322 1.00 79.50 86 THR A N 1
ATOM 712 C CA . THR A 1 86 ? 8.744 0.501 -15.744 1.00 79.50 86 THR A CA 1
ATOM 713 C C . THR A 1 86 ? 7.255 0.234 -15.836 1.00 79.50 86 THR A C 1
ATOM 715 O O . THR A 1 86 ? 6.467 1.165 -15.661 1.00 79.50 86 THR A O 1
ATOM 718 N N . ARG A 1 87 ? 6.836 -1.025 -16.020 1.00 72.06 87 ARG A N 1
ATOM 719 C CA . ARG A 1 87 ? 5.429 -1.402 -15.862 1.00 72.06 87 ARG A CA 1
ATOM 720 C C . ARG A 1 87 ? 4.959 -0.958 -14.474 1.00 72.06 87 ARG A C 1
ATOM 722 O O . ARG A 1 87 ? 5.493 -1.373 -13.443 1.00 72.06 87 ARG A O 1
ATOM 729 N N . GLY A 1 88 ? 3.936 -0.100 -14.430 1.00 59.72 88 GLY A N 1
ATOM 730 C CA . GLY A 1 88 ? 3.167 0.102 -13.202 1.00 59.72 88 GLY A CA 1
ATOM 731 C C . GLY A 1 88 ? 2.721 -1.275 -12.721 1.00 59.72 88 GLY A C 1
ATOM 732 O O . GLY A 1 88 ? 2.295 -2.066 -13.559 1.00 59.72 88 GLY A O 1
ATOM 733 N N . SER A 1 89 ? 2.879 -1.594 -11.431 1.00 51.34 89 SER A N 1
ATOM 734 C CA . SER A 1 89 ? 2.665 -2.950 -10.898 1.00 51.34 89 SER A CA 1
ATOM 735 C C . SER A 1 89 ? 1.377 -3.555 -11.477 1.00 51.34 89 SER A C 1
ATOM 737 O O . SER A 1 89 ? 0.266 -3.099 -11.196 1.00 51.34 89 SER A O 1
ATOM 739 N N . THR A 1 90 ? 1.547 -4.478 -12.420 1.00 45.69 90 THR A N 1
ATOM 740 C CA . THR A 1 90 ? 0.492 -5.133 -13.215 1.00 45.69 90 THR A CA 1
ATOM 741 C C . THR A 1 90 ? 0.720 -6.639 -13.182 1.00 45.69 90 THR A C 1
ATOM 743 O O . THR A 1 90 ? 0.426 -7.362 -14.129 1.00 45.69 90 THR A O 1
ATOM 746 N N . SER A 1 91 ? 1.261 -7.151 -12.075 1.00 39.09 91 SER A N 1
ATOM 747 C CA . SER A 1 91 ? 1.294 -8.589 -11.846 1.00 39.09 91 SER A CA 1
ATOM 748 C C . SER A 1 91 ? -0.076 -9.051 -11.349 1.00 39.09 91 SER A C 1
ATOM 750 O O . SER A 1 91 ? -0.299 -9.198 -10.150 1.00 39.09 91 SER A O 1
ATOM 752 N N . GLY A 1 92 ? -0.970 -9.281 -12.306 1.00 40.62 92 GLY A N 1
ATOM 753 C CA . GLY A 1 92 ? -2.164 -10.099 -12.150 1.00 40.62 92 GLY A CA 1
ATOM 754 C C . GLY A 1 92 ? -3.381 -9.397 -11.556 1.00 40.62 92 GLY A C 1
ATOM 755 O O . GLY A 1 92 ? -3.308 -8.367 -10.893 1.00 40.62 92 GLY A O 1
ATOM 756 N N . THR A 1 93 ? -4.518 -10.050 -11.752 1.00 45.12 93 THR A N 1
ATOM 757 C CA . THR A 1 93 ? -5.837 -9.843 -11.135 1.00 45.12 93 THR A CA 1
ATOM 758 C C . THR A 1 93 ? -5.806 -9.789 -9.593 1.00 45.12 93 THR A C 1
ATOM 760 O O . THR A 1 93 ? -6.828 -9.559 -8.951 1.00 45.12 93 THR A O 1
ATOM 763 N N . GLY A 1 94 ? -4.632 -9.965 -8.979 1.00 48.06 94 GLY A N 1
ATOM 764 C CA . GLY A 1 94 ? -4.364 -9.747 -7.568 1.00 48.06 94 GLY A CA 1
ATOM 765 C C . GLY A 1 94 ? -4.172 -8.267 -7.246 1.00 48.06 94 GLY A C 1
ATOM 766 O O . GLY A 1 94 ? -3.069 -7.730 -7.288 1.00 48.06 94 GLY A O 1
ATOM 767 N N . THR A 1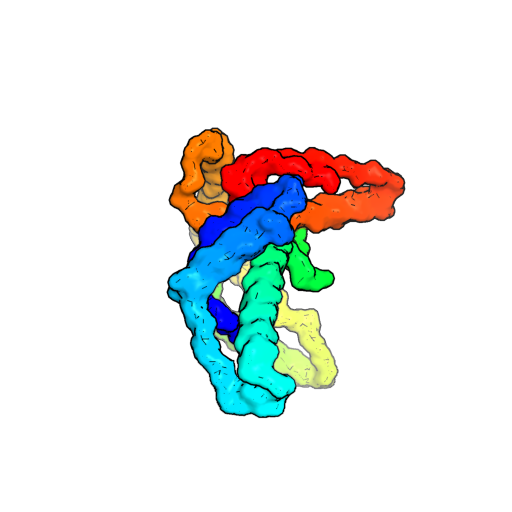 95 ? -5.263 -7.627 -6.829 1.00 49.94 95 THR A N 1
ATOM 768 C CA . THR A 1 95 ? -5.235 -6.586 -5.790 1.00 49.94 95 THR A CA 1
ATOM 769 C C . THR A 1 95 ? -4.280 -5.406 -6.024 1.00 49.94 95 THR A C 1
ATOM 771 O O . THR A 1 95 ? -3.426 -5.114 -5.183 1.00 49.94 95 THR A O 1
ATOM 774 N N . ARG A 1 96 ? -4.493 -4.590 -7.066 1.00 56.44 96 ARG A N 1
ATOM 775 C CA . ARG A 1 96 ? -4.300 -3.150 -6.820 1.00 56.44 96 ARG A CA 1
ATOM 776 C C . ARG A 1 96 ? -5.334 -2.774 -5.766 1.00 56.44 96 ARG A C 1
ATOM 778 O O . ARG A 1 96 ? -6.519 -2.686 -6.075 1.00 56.44 96 ARG A O 1
ATOM 785 N N . GLY A 1 97 ? -4.904 -2.694 -4.506 1.00 65.94 97 GLY A N 1
ATOM 786 C CA . GLY A 1 97 ? -5.789 -2.306 -3.413 1.00 65.94 97 GLY A CA 1
ATOM 787 C C . GLY A 1 97 ? -6.462 -0.983 -3.765 1.00 65.94 97 GLY A C 1
ATOM 788 O O . GLY A 1 97 ? -5.797 -0.074 -4.248 1.00 65.94 97 GLY A O 1
ATOM 789 N N . VAL A 1 98 ? -7.770 -0.882 -3.567 1.00 79.94 98 VAL A N 1
ATOM 790 C CA . VAL A 1 98 ? -8.489 0.383 -3.747 1.00 79.94 98 VAL A CA 1
ATOM 791 C C . VAL A 1 98 ? -7.966 1.386 -2.714 1.00 79.94 98 VAL A C 1
ATOM 793 O O . VAL A 1 98 ? -7.551 0.997 -1.614 1.00 79.94 98 VAL A O 1
ATOM 796 N N . LEU A 1 99 ? -7.932 2.672 -3.067 1.00 81.75 99 LEU A N 1
ATOM 797 C CA . LEU A 1 99 ? -7.649 3.725 -2.099 1.00 81.75 99 LEU A CA 1
ATOM 798 C C . LEU A 1 99 ? -8.627 3.592 -0.930 1.00 81.75 99 LEU A C 1
ATOM 800 O O . LEU A 1 99 ? -9.841 3.526 -1.113 1.00 81.75 99 LEU A O 1
ATOM 804 N N . LYS A 1 100 ? -8.097 3.542 0.292 1.00 77.69 100 LYS A N 1
ATOM 805 C CA . LYS A 1 100 ? -8.929 3.560 1.493 1.00 77.69 100 LYS A CA 1
ATOM 806 C C . LYS A 1 100 ? -9.376 5.001 1.726 1.00 77.69 100 LYS A C 1
ATOM 808 O O . LYS A 1 100 ? -8.718 5.734 2.450 1.00 77.69 100 LYS A O 1
ATOM 813 N N . ILE A 1 101 ? -10.465 5.396 1.065 1.00 73.88 101 ILE A N 1
ATOM 814 C CA . ILE A 1 101 ? -11.068 6.738 1.182 1.00 73.88 101 ILE A CA 1
ATOM 815 C C . ILE A 1 101 ? -11.826 6.888 2.516 1.00 73.88 101 ILE A C 1
ATOM 817 O O . ILE A 1 101 ? -12.206 7.982 2.917 1.00 73.88 101 ILE A O 1
ATOM 821 N N . THR A 1 102 ? -12.027 5.796 3.258 1.00 69.44 102 THR A N 1
ATOM 822 C CA . THR A 1 102 ? -12.662 5.845 4.576 1.00 69.44 102 THR A CA 1
ATOM 823 C C . THR A 1 102 ? -11.828 6.679 5.541 1.00 69.44 102 THR A C 1
ATOM 825 O O . THR A 1 102 ? -10.715 6.279 5.895 1.00 69.44 102 THR A O 1
ATOM 828 N N . GLN A 1 103 ? -12.392 7.794 6.011 1.00 64.69 103 GLN A N 1
ATOM 829 C CA . GLN A 1 103 ? -11.845 8.522 7.149 1.00 64.69 103 GLN A CA 1
ATOM 830 C C . GLN A 1 103 ? -11.703 7.566 8.336 1.00 64.69 103 GLN A C 1
ATOM 832 O O . GLN A 1 103 ? -12.601 6.761 8.618 1.00 64.69 103 GLN A O 1
ATOM 837 N N . SER A 1 104 ? -10.559 7.634 9.017 1.00 65.69 104 SER A N 1
ATOM 838 C CA . SER A 1 104 ? -10.357 6.881 10.250 1.00 65.69 104 SER A CA 1
ATOM 839 C C . SER A 1 104 ? -11.377 7.370 11.269 1.00 65.69 104 SER A C 1
ATOM 841 O O . SER A 1 104 ? -11.288 8.495 11.754 1.00 65.69 104 SER A O 1
ATOM 843 N N . ARG A 1 105 ? -12.373 6.538 11.579 1.00 78.19 105 ARG A N 1
ATOM 844 C CA . ARG A 1 105 ? -13.351 6.866 12.616 1.00 78.19 105 ARG A CA 1
ATOM 845 C C . ARG A 1 105 ? -12.635 6.933 13.959 1.00 78.19 105 ARG A C 1
ATOM 847 O O . ARG A 1 105 ? -11.807 6.069 14.262 1.00 78.19 105 ARG A O 1
ATOM 854 N N . LEU A 1 106 ? -12.978 7.935 14.766 1.00 83.88 106 LEU A N 1
ATOM 855 C CA . LEU A 1 106 ? -12.496 8.007 16.139 1.00 83.88 106 LEU A CA 1
ATOM 856 C C . LEU A 1 106 ? -12.924 6.735 16.881 1.00 83.88 106 LEU A C 1
ATOM 858 O O . LEU A 1 106 ? -14.065 6.281 16.745 1.00 83.88 106 LEU A O 1
ATOM 862 N N . LYS A 1 107 ? -12.007 6.153 17.655 1.00 89.06 107 LYS A N 1
ATOM 863 C CA . LYS A 1 107 ? -12.303 4.966 18.462 1.00 89.06 107 LYS A CA 1
ATOM 864 C C . LYS A 1 107 ? -13.411 5.284 19.473 1.00 89.06 107 LYS A C 1
ATOM 866 O O . LYS A 1 107 ? -13.497 6.399 19.998 1.00 89.06 107 LYS A O 1
ATOM 871 N N . GLN A 1 108 ? -14.270 4.299 19.728 1.00 92.25 108 GLN A N 1
ATOM 872 C CA . GLN A 1 108 ? -15.267 4.376 20.799 1.00 92.25 108 GLN A CA 1
ATOM 873 C C . GLN A 1 108 ? -14.572 4.302 22.166 1.00 92.25 108 GLN A C 1
ATOM 875 O O . GLN A 1 108 ? -13.474 3.761 22.269 1.00 92.25 108 GLN A O 1
ATOM 880 N N . GLU A 1 109 ? -15.209 4.810 23.221 1.00 93.50 109 GLU A N 1
ATOM 881 C CA . GLU A 1 109 ? -14.598 4.907 24.559 1.00 93.50 109 GLU A CA 1
ATOM 882 C C . GLU A 1 109 ? -14.132 3.545 25.089 1.00 93.50 109 GLU A C 1
ATOM 884 O O . GLU A 1 109 ? -12.965 3.394 25.436 1.00 93.50 109 GLU A O 1
ATOM 889 N N . TRP A 1 110 ? -14.968 2.506 25.000 1.00 93.88 110 TRP A N 1
ATOM 890 C CA . TRP A 1 110 ? -14.577 1.149 25.405 1.00 93.88 110 TRP A CA 1
ATOM 891 C C . TRP A 1 110 ? -13.392 0.581 24.594 1.00 93.88 110 TRP A C 1
ATOM 893 O O . TRP A 1 110 ? -12.637 -0.246 25.098 1.00 93.88 110 TRP A O 1
ATOM 903 N N . GLN A 1 111 ? -13.186 1.023 23.345 1.00 93.38 111 GLN A N 1
ATOM 904 C CA . GLN A 1 111 ? -12.037 0.603 22.526 1.00 93.38 111 GLN A CA 1
ATOM 905 C C . GLN A 1 111 ? -10.751 1.315 22.949 1.00 93.38 111 GLN A C 1
ATOM 907 O O . GLN A 1 111 ? -9.662 0.759 22.814 1.00 93.38 111 GLN A O 1
ATOM 912 N N . VAL A 1 112 ? -10.866 2.553 23.436 1.00 94.12 112 VAL A N 1
ATOM 913 C CA . VAL A 1 112 ? -9.747 3.281 24.046 1.00 94.12 112 VAL A CA 1
ATOM 914 C C . VAL A 1 112 ? -9.404 2.639 25.390 1.00 94.12 112 VAL A C 1
ATOM 916 O O . VAL A 1 112 ? -8.238 2.342 25.630 1.00 94.12 112 VAL A O 1
ATOM 919 N N . TYR A 1 113 ? -10.416 2.299 26.195 1.00 93.62 113 TYR A N 1
ATOM 920 C CA . TYR A 1 113 ? -10.251 1.520 27.424 1.00 93.62 113 TYR A CA 1
ATOM 921 C C . TYR A 1 113 ? -9.546 0.183 27.170 1.00 93.62 113 TYR A C 1
ATOM 923 O O . TYR A 1 113 ? -8.564 -0.134 27.842 1.00 93.62 113 TYR A O 1
ATOM 931 N N . GLN A 1 114 ? -9.980 -0.565 26.149 1.00 92.94 114 GLN A N 1
ATOM 932 C CA . GLN A 1 114 ? -9.311 -1.789 25.712 1.00 92.94 114 GLN A CA 1
ATOM 933 C C . GLN A 1 114 ? -7.834 -1.531 25.407 1.00 92.94 114 GLN A C 1
ATOM 935 O O . GLN A 1 114 ? -6.977 -2.273 25.867 1.00 92.94 114 GLN A O 1
ATOM 940 N N . LEU A 1 115 ? -7.513 -0.481 24.653 1.00 92.56 115 LEU A N 1
ATOM 941 C CA . LEU A 1 115 ? -6.130 -0.183 24.283 1.00 92.56 115 LEU A CA 1
ATOM 942 C C . LEU A 1 115 ? -5.249 0.145 25.500 1.00 92.56 115 LEU A C 1
ATOM 944 O O . LEU A 1 115 ? -4.066 -0.171 25.488 1.00 92.56 115 LEU A O 1
ATOM 948 N N . MET A 1 116 ? -5.825 0.738 26.547 1.00 92.44 116 MET A N 1
ATOM 949 C CA . MET A 1 116 ? -5.114 1.081 27.783 1.00 92.44 116 MET A CA 1
ATOM 950 C C . MET A 1 116 ? -4.937 -0.111 28.735 1.00 92.44 116 MET A C 1
ATOM 952 O O . MET A 1 116 ? -3.931 -0.196 29.434 1.00 92.44 116 MET A O 1
ATOM 956 N N . THR A 1 117 ? -5.909 -1.026 28.787 1.00 92.06 117 THR A N 1
ATOM 957 C CA . THR A 1 117 ? -6.003 -2.034 29.862 1.00 92.06 117 THR A CA 1
ATOM 958 C C . THR A 1 117 ? -5.890 -3.482 29.394 1.00 92.06 117 THR A C 1
ATOM 960 O O . THR A 1 117 ? -5.708 -4.377 30.219 1.00 92.06 117 THR A O 1
ATOM 963 N N . TYR A 1 118 ? -5.988 -3.754 28.088 1.00 90.44 118 TYR A N 1
ATOM 964 C CA . TYR A 1 118 ? -6.032 -5.124 27.577 1.00 90.44 118 TYR A CA 1
ATOM 965 C C . TYR A 1 118 ? -4.761 -5.906 27.901 1.00 90.44 118 TYR A C 1
ATOM 967 O O . TYR A 1 118 ? -4.855 -6.987 28.471 1.00 90.44 118 TYR A O 1
ATOM 975 N N . GLU A 1 119 ? -3.583 -5.370 27.576 1.00 89.62 119 GLU A N 1
ATOM 976 C CA . GLU A 1 119 ? -2.322 -6.092 27.793 1.00 89.62 119 GLU A CA 1
ATOM 977 C C . GLU A 1 119 ? -1.977 -6.258 29.275 1.00 89.62 119 GLU A C 1
ATOM 979 O O . GLU A 1 119 ? -1.411 -7.282 29.649 1.00 89.62 119 GLU A O 1
ATOM 984 N N . SER A 1 120 ? -2.344 -5.283 30.110 1.00 91.50 120 SER A N 1
ATOM 985 C CA . SER A 1 120 ? -1.971 -5.234 31.526 1.00 91.50 120 SER A CA 1
ATOM 986 C C . SER A 1 120 ? -2.943 -5.974 32.446 1.00 91.50 120 SER A C 1
ATOM 988 O O . SER A 1 120 ? -2.499 -6.677 33.348 1.00 91.50 120 SER A O 1
ATOM 990 N N . LYS A 1 121 ? -4.257 -5.821 32.238 1.00 90.56 121 LYS A N 1
ATOM 991 C CA . LYS A 1 121 ? -5.294 -6.321 33.159 1.00 90.56 121 LYS A CA 1
ATOM 992 C C . LYS A 1 121 ? -6.103 -7.475 32.576 1.00 90.56 121 LYS A C 1
ATOM 994 O O . LYS A 1 121 ? -6.346 -8.463 33.260 1.00 90.56 121 LYS A O 1
ATOM 999 N N . TRP A 1 122 ? -6.533 -7.361 31.318 1.00 92.12 122 TRP A N 1
ATOM 1000 C CA . TRP A 1 122 ? -7.617 -8.215 30.818 1.00 92.12 122 TRP A CA 1
ATOM 1001 C C . TRP A 1 122 ? -7.175 -9.413 29.990 1.00 92.12 122 TRP A C 1
ATOM 1003 O O . TRP A 1 122 ? -7.927 -10.377 29.916 1.00 92.12 122 TRP A O 1
ATOM 1013 N N . LYS A 1 123 ? -5.979 -9.408 29.392 1.00 92.38 123 LYS A N 1
ATOM 1014 C CA . LYS A 1 123 ? -5.533 -10.482 28.490 1.00 92.38 123 LYS A CA 1
ATOM 1015 C C . LYS A 1 123 ? -5.611 -11.864 29.147 1.00 92.38 123 LYS A C 1
ATOM 1017 O O . LYS A 1 123 ? -6.266 -12.747 28.607 1.00 92.38 123 LYS A O 1
ATOM 1022 N N . ALA A 1 124 ? -5.009 -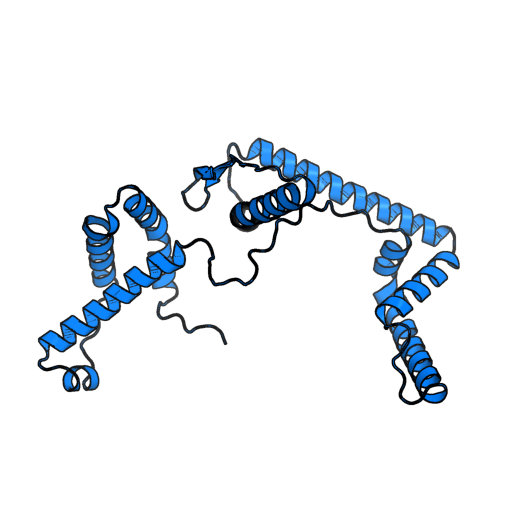12.021 30.327 1.00 93.56 124 ALA A N 1
ATOM 1023 C CA . ALA A 1 124 ? -5.000 -13.297 31.043 1.00 93.56 124 ALA A CA 1
ATOM 1024 C C . ALA A 1 124 ? -6.403 -13.720 31.513 1.00 93.56 124 ALA A C 1
ATOM 1026 O O . ALA A 1 124 ? -6.756 -14.892 31.431 1.00 93.56 124 ALA A O 1
ATOM 1027 N N . VAL A 1 125 ? -7.219 -12.762 31.965 1.00 93.81 125 VAL A N 1
ATOM 1028 C CA . VAL A 1 125 ? -8.595 -13.021 32.418 1.00 93.81 125 VAL A CA 1
ATOM 1029 C C . VAL A 1 125 ? -9.461 -13.490 31.251 1.00 93.81 125 VAL A C 1
ATOM 1031 O O . VAL A 1 125 ? -10.122 -14.516 31.354 1.00 93.81 125 VAL A O 1
ATOM 1034 N N . ILE A 1 126 ? -9.389 -12.794 30.114 1.00 93.12 126 ILE A N 1
ATOM 1035 C CA . ILE A 1 126 ? -10.133 -13.137 28.899 1.00 93.12 126 ILE A CA 1
ATOM 1036 C C . ILE A 1 126 ? -9.708 -14.506 28.372 1.00 93.12 126 ILE A C 1
ATOM 1038 O O . ILE A 1 126 ? -10.570 -15.267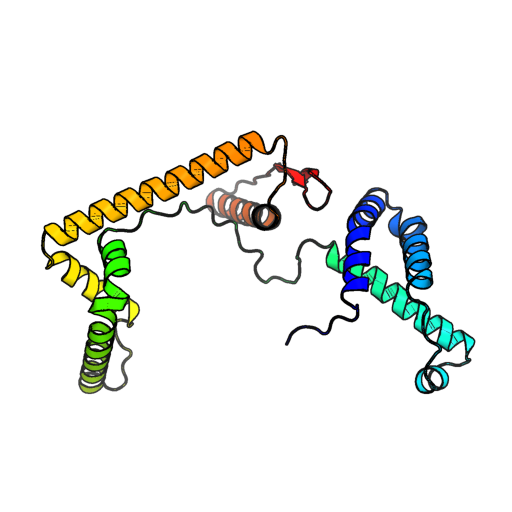 27.948 1.00 93.12 126 ILE A O 1
ATOM 1042 N N . ASP A 1 127 ? -8.412 -14.828 28.383 1.00 93.12 127 ASP A N 1
ATOM 1043 C CA . ASP A 1 127 ? -7.924 -16.133 27.927 1.00 93.12 127 ASP A CA 1
ATOM 1044 C C . ASP A 1 127 ? -8.456 -17.267 28.812 1.00 93.12 127 ASP A C 1
ATOM 1046 O O . ASP A 1 127 ? -8.988 -18.249 28.296 1.00 93.12 127 ASP A O 1
ATOM 1050 N N . ASN A 1 128 ? -8.417 -17.096 30.134 1.00 93.62 128 ASN A N 1
ATOM 1051 C CA . ASN A 1 128 ? -8.956 -18.082 31.069 1.00 93.62 128 ASN A CA 1
ATOM 1052 C C . ASN A 1 128 ? -10.475 -18.237 30.931 1.00 93.62 128 ASN A C 1
ATOM 1054 O O . ASN A 1 128 ? -10.976 -19.355 30.807 1.00 93.62 128 ASN A O 1
ATOM 1058 N N . GLU A 1 129 ? -11.220 -17.132 30.915 1.00 92.50 129 GLU A N 1
ATOM 1059 C CA . GLU A 1 129 ? -12.675 -17.178 30.776 1.00 92.50 129 GLU A CA 1
ATOM 1060 C C . GLU A 1 129 ? -13.097 -17.754 29.422 1.00 92.50 129 GLU A C 1
ATOM 1062 O O . GLU A 1 129 ? -14.045 -18.536 29.356 1.00 92.50 129 GLU A O 1
ATOM 1067 N N . TRP A 1 130 ? -12.362 -17.449 28.352 1.00 92.75 130 TRP A N 1
ATOM 1068 C CA . TRP A 1 130 ? -12.623 -18.002 27.029 1.00 92.75 130 TRP A CA 1
ATOM 1069 C C . TRP A 1 130 ? -12.448 -19.523 26.994 1.00 92.75 130 TRP A C 1
ATOM 1071 O O . TRP A 1 130 ? -13.301 -20.221 26.444 1.00 92.75 130 TRP A O 1
ATOM 1081 N N . GLU A 1 131 ? -11.396 -20.053 27.622 1.00 92.50 131 GLU A N 1
ATOM 1082 C CA . GLU A 1 131 ? -11.207 -21.501 27.749 1.00 92.50 131 GLU A CA 1
ATOM 1083 C C . GLU A 1 131 ? -12.313 -22.145 28.597 1.00 92.50 131 GLU A C 1
ATOM 1085 O O . GLU A 1 131 ? -12.812 -23.213 28.241 1.00 92.50 131 GLU A O 1
ATOM 1090 N N . THR A 1 132 ? -12.772 -21.493 29.674 1.00 91.88 132 THR A N 1
ATOM 1091 C CA . THR A 1 132 ? -13.913 -22.015 30.453 1.00 91.88 132 THR A CA 1
ATOM 1092 C C . THR A 1 132 ? -15.219 -22.003 29.659 1.00 91.88 132 THR A C 1
ATOM 1094 O O . THR A 1 132 ? -15.974 -22.970 29.722 1.00 91.88 132 THR A O 1
ATOM 1097 N N . TYR A 1 133 ? -15.477 -20.947 28.884 1.00 89.19 133 TYR A N 1
ATOM 1098 C CA . TYR A 1 133 ? -16.652 -20.842 28.022 1.00 89.19 133 TYR A CA 1
ATOM 1099 C C . TYR A 1 133 ? -16.636 -21.922 26.941 1.00 89.19 133 TYR A C 1
ATOM 1101 O O . TYR A 1 133 ? -17.646 -22.582 26.707 1.00 89.19 133 TYR A O 1
ATOM 1109 N N . LYS A 1 134 ? -15.471 -22.145 26.327 1.00 90.50 134 LYS A N 1
ATOM 1110 C CA . LYS A 1 134 ? -15.280 -23.186 25.322 1.00 90.50 134 LYS A CA 1
ATOM 1111 C C . LYS A 1 134 ? -15.524 -24.583 25.897 1.00 90.50 134 LYS A C 1
ATOM 1113 O O . LYS A 1 134 ? -16.274 -25.336 25.290 1.00 90.50 134 LYS A O 1
ATOM 1118 N N . LYS A 1 135 ? -14.963 -24.898 27.071 1.00 89.12 135 LYS A N 1
ATOM 1119 C CA . LYS A 1 135 ? -15.180 -26.192 27.745 1.00 89.12 135 LYS A CA 1
ATOM 1120 C C . LYS A 1 135 ? -16.650 -26.427 28.091 1.00 89.12 135 LYS A C 1
ATOM 1122 O O . LYS A 1 135 ? -17.190 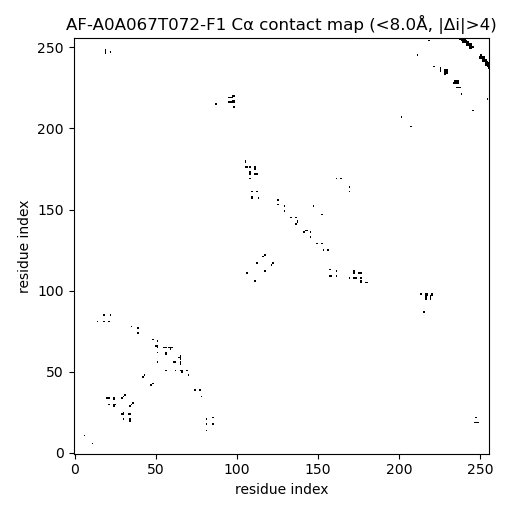-27.456 27.713 1.00 89.12 135 LYS A O 1
ATOM 1127 N N . LYS A 1 136 ? -17.315 -25.447 28.715 1.00 89.38 136 LYS A N 1
ATOM 1128 C CA . LYS A 1 136 ? -18.753 -25.536 29.035 1.00 89.38 136 LYS A CA 1
ATOM 1129 C C . LYS A 1 136 ? -19.606 -25.743 27.785 1.00 89.38 136 LYS A C 1
ATOM 1131 O O . LYS A 1 136 ? -20.515 -26.559 27.775 1.00 89.38 136 LYS A O 1
ATOM 1136 N N . TRP A 1 137 ? -19.291 -25.026 26.707 1.00 86.75 137 TRP A N 1
ATOM 1137 C CA . TRP A 1 137 ? -20.012 -25.184 25.448 1.00 86.75 137 TRP A CA 1
ATOM 1138 C C . TRP A 1 137 ? -19.797 -26.568 24.818 1.00 86.75 137 TRP A C 1
ATOM 1140 O O . TRP A 1 137 ? -20.738 -27.148 24.284 1.00 86.75 137 TRP A O 1
ATOM 1150 N N . GLU A 1 138 ? -18.575 -27.101 24.874 1.00 87.19 138 GLU A N 1
ATOM 1151 C CA . GLU A 1 138 ? -18.262 -28.454 24.398 1.00 87.19 138 GLU A CA 1
ATOM 1152 C C . GLU A 1 138 ? -18.974 -29.541 25.225 1.00 87.19 138 GLU A C 1
ATOM 1154 O O . GLU A 1 138 ? -19.411 -30.534 24.644 1.00 87.19 138 GLU A O 1
ATOM 1159 N N . GLU A 1 139 ? -19.138 -29.333 26.536 1.00 86.12 139 GLU A N 1
ATOM 1160 C CA . GLU A 1 139 ? -19.892 -30.217 27.440 1.00 86.12 139 GLU A CA 1
ATOM 1161 C C . GLU A 1 139 ? -21.402 -30.203 27.140 1.00 86.12 139 GLU A C 1
ATOM 1163 O O . GLU A 1 139 ? -22.012 -31.266 27.024 1.00 86.12 139 GLU A O 1
ATOM 1168 N N . ASP A 1 140 ? -21.995 -29.021 26.947 1.00 83.19 140 ASP A N 1
ATOM 1169 C CA . ASP A 1 140 ? -23.443 -28.873 26.735 1.00 83.19 140 ASP A CA 1
ATOM 1170 C C . ASP A 1 140 ? -23.884 -29.181 25.288 1.00 83.19 140 ASP A C 1
ATOM 1172 O O . ASP A 1 140 ? -25.029 -29.564 25.047 1.00 83.19 140 ASP A O 1
ATOM 1176 N N . HIS A 1 141 ? -23.000 -28.985 24.301 1.00 80.44 141 HIS A N 1
ATOM 1177 C CA . HIS A 1 141 ? -23.340 -29.004 22.871 1.00 80.44 141 HIS A CA 1
ATOM 1178 C C . HIS A 1 141 ? -22.281 -29.724 22.022 1.00 80.44 141 HIS A C 1
ATOM 1180 O O . HIS A 1 141 ? -21.765 -29.177 21.033 1.00 80.44 141 HIS A O 1
ATOM 1186 N N . ALA A 1 142 ? -21.979 -30.974 22.384 1.00 77.50 142 ALA A N 1
ATOM 1187 C CA . ALA A 1 142 ? -21.023 -31.821 21.676 1.00 77.50 142 ALA A CA 1
ATOM 1188 C C . ALA A 1 142 ? -21.318 -31.895 20.160 1.00 77.50 142 ALA A C 1
ATOM 1190 O O . ALA A 1 142 ? -22.385 -32.325 19.727 1.00 77.50 142 ALA A O 1
ATOM 1191 N N . GLY A 1 143 ? -20.350 -31.475 19.338 1.00 76.12 143 GLY A N 1
ATOM 1192 C CA . GLY A 1 143 ? -20.431 -31.531 17.869 1.00 76.12 143 GLY A CA 1
ATOM 1193 C C . GLY A 1 143 ? -21.007 -30.286 17.182 1.00 76.12 143 GLY A C 1
ATOM 1194 O O . GLY A 1 143 ? -21.019 -30.223 15.951 1.00 76.12 143 GLY A O 1
ATOM 1195 N N . THR A 1 144 ? -21.421 -29.267 17.938 1.00 82.00 144 THR A N 1
ATOM 1196 C CA . THR A 1 144 ? -21.959 -28.007 17.393 1.00 82.00 144 THR A CA 1
ATOM 1197 C C . THR A 1 144 ? -20.916 -26.889 17.407 1.00 82.00 144 THR A C 1
ATOM 1199 O O . THR A 1 144 ? -20.079 -26.799 18.302 1.00 82.00 144 THR A O 1
ATOM 1202 N N . LYS A 1 145 ? -20.947 -25.998 16.406 1.00 79.75 145 LYS A N 1
ATOM 1203 C CA . LYS A 1 145 ? -20.027 -24.847 16.345 1.00 79.75 145 LYS A CA 1
ATOM 1204 C C . LYS A 1 145 ? -20.336 -23.852 17.466 1.00 79.75 145 LYS A C 1
ATOM 1206 O O . LYS A 1 145 ? -21.504 -23.614 17.760 1.00 79.75 145 LYS A O 1
ATOM 1211 N N . LEU A 1 146 ? -19.296 -23.228 18.030 1.00 82.38 146 LEU A N 1
ATOM 1212 C CA . LEU A 1 146 ? -19.471 -22.159 19.015 1.00 82.38 146 LEU A CA 1
ATOM 1213 C C . LEU A 1 146 ? -20.306 -21.013 18.409 1.00 82.38 146 LEU A C 1
ATOM 1215 O O . LEU A 1 146 ? -20.013 -20.579 17.289 1.00 82.38 146 LEU A O 1
ATOM 1219 N N . PRO A 1 147 ? -21.299 -20.484 19.142 1.00 80.62 147 PRO A N 1
ATOM 1220 C CA . PRO A 1 147 ? -22.213 -19.460 18.641 1.00 80.62 147 PRO A CA 1
ATOM 1221 C C . PRO A 1 147 ? -21.515 -18.106 18.485 1.00 80.62 147 PRO A C 1
ATOM 1223 O O . PRO A 1 147 ? -21.900 -17.290 17.651 1.00 80.62 147 PRO A O 1
ATOM 1226 N N . GLN A 1 148 ? -20.453 -17.873 19.258 1.00 86.44 148 GLN A N 1
ATOM 1227 C CA . GLN A 1 148 ? -19.681 -16.642 19.250 1.00 86.44 148 GLN A CA 1
ATOM 1228 C C . GLN A 1 148 ? -18.188 -16.969 19.199 1.00 86.44 148 GLN A C 1
ATOM 1230 O O . GLN A 1 148 ? -17.709 -17.826 19.930 1.00 86.44 148 GLN A O 1
ATOM 1235 N N . GLY A 1 149 ? -17.434 -16.286 18.335 1.00 90.06 149 GLY A N 1
ATOM 1236 C CA . GLY A 1 149 ? -15.973 -16.409 18.296 1.00 90.06 149 GLY A CA 1
ATOM 1237 C C . GLY A 1 149 ? -15.281 -15.594 19.397 1.00 90.06 149 GLY A C 1
ATOM 1238 O O . GLY A 1 149 ? -15.836 -14.605 19.882 1.00 90.06 149 GLY A O 1
ATOM 1239 N N . ARG A 1 150 ? -14.020 -15.933 19.712 1.00 91.44 150 ARG A N 1
ATOM 1240 C CA . ARG A 1 150 ? -13.208 -15.282 20.767 1.00 91.44 150 ARG A CA 1
ATOM 1241 C C . ARG A 1 150 ? -13.228 -13.755 20.697 1.00 91.44 150 ARG A C 1
ATOM 1243 O O . ARG A 1 150 ? -13.337 -13.084 21.714 1.00 91.44 150 ARG A O 1
ATOM 1250 N N . PHE A 1 151 ? -13.134 -13.189 19.491 1.00 91.19 151 PHE A N 1
ATOM 1251 C CA . PHE A 1 151 ? -13.117 -11.734 19.306 1.00 91.19 151 PHE A CA 1
ATOM 1252 C C . PHE A 1 151 ? -14.432 -11.070 19.727 1.00 91.19 151 PHE A C 1
ATOM 1254 O O . PHE A 1 151 ? -14.426 -10.012 20.352 1.00 91.19 151 PHE A O 1
ATOM 1261 N N . ALA A 1 152 ? -15.564 -11.692 19.405 1.00 92.44 152 ALA A N 1
ATOM 1262 C CA . ALA A 1 152 ? -16.854 -11.172 19.814 1.00 92.44 152 ALA A CA 1
ATOM 1263 C C . ALA A 1 152 ? -17.027 -11.312 21.335 1.00 92.44 152 ALA A C 1
ATOM 1265 O O . ALA A 1 152 ? -17.503 -10.358 21.942 1.00 92.44 152 ALA A O 1
ATOM 1266 N N . PHE A 1 153 ? -16.610 -12.438 21.932 1.00 93.06 153 PHE A N 1
ATOM 1267 C CA . PHE A 1 153 ? -16.649 -12.657 23.387 1.00 93.06 153 PHE A CA 1
ATOM 1268 C C . PHE A 1 153 ? -15.826 -11.601 24.136 1.00 93.06 153 PHE A C 1
ATOM 1270 O O . PHE A 1 153 ? -16.304 -10.953 25.064 1.00 93.06 153 PHE A O 1
ATOM 1277 N N . MET A 1 154 ? -14.608 -11.349 23.657 1.00 93.25 154 MET A N 1
ATOM 1278 C CA . MET A 1 154 ? -13.733 -10.306 24.184 1.00 93.25 154 MET A CA 1
ATOM 1279 C C . MET A 1 154 ? -14.389 -8.919 24.117 1.00 93.25 154 MET A C 1
ATOM 1281 O O . MET A 1 154 ? -14.323 -8.159 25.080 1.00 93.25 154 MET A O 1
ATOM 1285 N N . ASN A 1 155 ? -15.036 -8.577 22.998 1.00 93.75 155 ASN A N 1
ATOM 1286 C CA . ASN A 1 155 ? -15.699 -7.281 22.857 1.00 93.75 155 ASN A CA 1
ATOM 1287 C C . ASN A 1 155 ? -16.885 -7.129 23.815 1.00 93.75 155 ASN A C 1
ATOM 1289 O O . ASN A 1 155 ? -17.098 -6.036 24.334 1.00 93.75 155 ASN A O 1
ATOM 1293 N N . THR A 1 156 ? -17.669 -8.188 24.042 1.00 93.44 156 THR A N 1
ATOM 1294 C CA . THR A 1 156 ? -18.766 -8.154 25.020 1.00 93.44 156 THR A CA 1
ATOM 1295 C C . THR A 1 156 ? -18.227 -8.034 26.440 1.00 93.44 156 THR A C 1
ATOM 1297 O O . THR A 1 156 ? -18.678 -7.159 27.172 1.00 93.44 156 THR A O 1
ATOM 1300 N N . PHE A 1 157 ? -17.196 -8.809 26.787 1.00 94.06 157 PHE A N 1
ATOM 1301 C CA . PHE A 1 157 ? -16.543 -8.760 28.095 1.00 94.06 157 PHE A CA 1
ATOM 1302 C C . PHE A 1 157 ? -16.002 -7.360 28.416 1.00 94.06 157 PHE A C 1
ATOM 1304 O O . PHE A 1 157 ? -16.323 -6.784 29.453 1.00 94.06 157 PHE A O 1
ATOM 1311 N N . LEU A 1 158 ? -15.239 -6.764 27.493 1.00 93.56 158 LEU A N 1
ATOM 1312 C CA . LEU A 1 158 ? -14.645 -5.440 27.695 1.00 93.56 158 LEU A CA 1
ATOM 1313 C C . LEU A 1 158 ? -15.687 -4.322 27.762 1.00 93.56 158 LEU A C 1
ATOM 1315 O O . LEU A 1 158 ? -15.486 -3.360 28.496 1.00 93.56 158 LEU A O 1
ATOM 1319 N N . LYS A 1 159 ? -16.799 -4.433 27.027 1.00 94.31 159 LYS A N 1
ATOM 1320 C CA . LYS A 1 159 ? -17.912 -3.481 27.146 1.00 94.31 159 LYS A CA 1
ATOM 1321 C C . LYS A 1 159 ? -18.566 -3.559 28.520 1.00 94.31 159 LYS A C 1
ATOM 1323 O O . LYS A 1 159 ? -18.808 -2.517 29.118 1.00 94.31 159 LYS A O 1
ATOM 1328 N N . THR A 1 160 ? -18.820 -4.767 29.019 1.00 94.06 160 THR A N 1
ATOM 1329 C CA . THR A 1 160 ? -19.380 -4.969 30.360 1.00 94.06 160 THR A CA 1
ATOM 1330 C C . THR A 1 160 ? -18.443 -4.407 31.422 1.00 94.06 160 THR A C 1
ATOM 1332 O O . THR A 1 160 ? -18.867 -3.577 32.219 1.00 94.06 160 THR A O 1
ATOM 1335 N N . LYS A 1 161 ? -17.148 -4.745 31.360 1.00 93.38 161 LYS A N 1
ATOM 1336 C CA . LYS A 1 161 ? -16.156 -4.229 32.312 1.00 93.38 161 LYS A CA 1
ATOM 1337 C C . LYS A 1 161 ? -16.014 -2.715 32.255 1.00 93.38 161 LYS A C 1
ATOM 1339 O O . LYS A 1 161 ? -16.005 -2.076 33.294 1.00 93.38 161 LYS A O 1
ATOM 1344 N N . TYR A 1 162 ? -16.000 -2.123 31.065 1.00 93.12 162 TYR A N 1
ATOM 1345 C CA . TYR A 1 162 ? -15.974 -0.668 30.927 1.00 93.12 162 TYR A CA 1
ATOM 1346 C C . TYR A 1 162 ? -17.205 0.017 31.547 1.00 93.12 162 TYR A C 1
ATOM 1348 O O . TYR A 1 162 ? -17.085 1.103 32.109 1.00 93.12 162 TYR A O 1
ATOM 1356 N N . ASN A 1 163 ? -18.385 -0.602 31.464 1.00 93.12 163 ASN A N 1
ATOM 1357 C CA . ASN A 1 163 ? -19.598 -0.055 32.074 1.00 93.12 163 ASN A CA 1
ATOM 1358 C C . ASN A 1 163 ? -19.578 -0.161 33.611 1.00 93.12 163 ASN A C 1
ATOM 1360 O O . ASN A 1 163 ? -20.072 0.753 34.271 1.00 93.12 163 ASN A O 1
ATOM 1364 N N . GLU A 1 164 ? -19.001 -1.243 34.147 1.00 93.69 164 GLU A N 1
ATOM 1365 C CA . GLU A 1 164 ? -18.828 -1.507 35.589 1.00 93.69 164 GLU A CA 1
ATOM 1366 C C . GLU A 1 164 ? -17.725 -0.657 36.245 1.00 93.69 164 GLU A C 1
ATOM 1368 O O . GLU A 1 164 ? -17.734 -0.478 37.460 1.00 93.69 164 GLU A O 1
ATOM 1373 N N . GLU A 1 165 ? -16.771 -0.148 35.466 1.00 93.25 165 GLU A N 1
ATOM 1374 C CA . GLU A 1 165 ? -15.644 0.645 35.968 1.00 93.25 165 GLU A CA 1
ATOM 1375 C C . GLU A 1 165 ? -16.060 1.998 36.557 1.00 93.25 165 GLU A C 1
ATOM 1377 O O . GLU A 1 165 ? -17.117 2.561 36.245 1.00 93.25 165 GLU A O 1
ATOM 1382 N N . SER A 1 166 ? -15.175 2.544 37.396 1.00 92.38 166 SER A N 1
ATOM 1383 C CA . SER A 1 166 ? -15.394 3.825 38.065 1.00 92.38 166 SER A CA 1
ATOM 1384 C C . SER A 1 166 ? -15.469 4.995 37.076 1.00 92.38 166 SER A C 1
ATOM 1386 O O . SER A 1 166 ? -14.870 4.986 35.994 1.00 92.38 166 SER A O 1
ATOM 1388 N N . GLU A 1 167 ? -16.184 6.054 37.466 1.00 91.38 167 GLU A N 1
ATOM 1389 C CA . GLU A 1 167 ? -16.275 7.276 36.654 1.00 91.38 167 GLU A CA 1
ATOM 1390 C C . GLU A 1 167 ? -14.905 7.949 36.451 1.00 91.38 167 GLU A C 1
ATOM 1392 O O . GLU A 1 167 ? -14.689 8.589 35.423 1.00 91.38 167 GLU A O 1
ATOM 1397 N N . GLU A 1 168 ? -13.947 7.739 37.360 1.00 91.69 168 GLU A N 1
ATOM 1398 C CA . GLU A 1 168 ? -12.564 8.219 37.226 1.00 91.69 168 GLU A CA 1
ATOM 1399 C C . GLU A 1 168 ? -11.857 7.592 36.017 1.00 91.69 168 GLU A C 1
ATOM 1401 O O . GLU A 1 168 ? -11.292 8.300 35.180 1.00 91.69 168 GLU A O 1
ATOM 1406 N N . VAL A 1 169 ? -11.956 6.268 35.861 1.00 90.00 169 VAL A N 1
ATOM 1407 C CA . VAL A 1 169 ? -11.362 5.549 34.724 1.00 90.00 169 VAL A CA 1
ATOM 1408 C C . VAL A 1 169 ? -12.060 5.939 33.422 1.00 90.00 169 VAL A C 1
ATOM 1410 O O . VAL A 1 169 ? -11.414 6.124 32.387 1.00 90.00 169 VAL A O 1
ATOM 1413 N N . LYS A 1 170 ? -13.385 6.136 33.449 1.00 91.56 170 LYS A N 1
ATOM 1414 C CA . LYS A 1 170 ? -14.126 6.634 32.279 1.00 91.56 170 LYS A CA 1
ATOM 1415 C C . LYS A 1 170 ? -13.696 8.052 31.898 1.00 91.56 170 LYS A C 1
ATOM 1417 O O . LYS A 1 170 ? -13.577 8.336 30.704 1.00 91.56 170 LYS A O 1
ATOM 1422 N N . ALA A 1 171 ? -13.428 8.922 32.871 1.00 93.00 171 ALA A N 1
ATOM 1423 C CA . ALA A 1 171 ? -12.908 10.264 32.628 1.00 93.00 171 ALA A CA 1
ATOM 1424 C C . ALA A 1 171 ? -11.505 10.224 31.999 1.00 93.00 171 ALA A C 1
ATOM 1426 O O . ALA A 1 171 ? -11.267 10.914 31.007 1.00 93.00 171 ALA A O 1
ATOM 1427 N N . GLU A 1 172 ? -10.609 9.361 32.486 1.00 91.94 172 GLU A N 1
ATOM 1428 C CA . GLU A 1 172 ? -9.280 9.164 31.891 1.00 91.94 172 GLU A CA 1
ATOM 1429 C C . GLU A 1 172 ? -9.377 8.687 30.430 1.00 91.94 172 GLU A C 1
ATOM 1431 O O . GLU A 1 172 ? -8.725 9.232 29.534 1.00 91.94 172 GLU A O 1
ATOM 1436 N N . VAL A 1 173 ? -10.267 7.727 30.158 1.00 93.00 173 VAL A N 1
ATOM 1437 C CA . VAL A 1 173 ? -10.540 7.219 28.806 1.00 93.00 173 VAL A CA 1
ATOM 1438 C C . VAL A 1 173 ? -11.058 8.325 27.882 1.00 93.00 173 VAL A C 1
ATOM 1440 O O . VAL A 1 173 ? -10.637 8.398 26.723 1.00 93.00 173 VAL A O 1
ATOM 1443 N N . ARG A 1 174 ? -11.936 9.213 28.369 1.00 93.62 174 ARG A N 1
ATOM 1444 C CA . ARG A 1 174 ? -12.417 10.376 27.602 1.00 93.62 174 ARG A CA 1
ATOM 1445 C C . ARG A 1 174 ? -11.286 11.353 27.299 1.00 93.62 174 ARG A C 1
ATOM 1447 O O . ARG A 1 174 ? -11.146 11.756 26.146 1.00 93.62 174 ARG A O 1
ATOM 1454 N N . THR A 1 175 ? -10.441 11.667 28.278 1.00 92.38 175 THR A N 1
ATOM 1455 C CA . THR A 1 175 ? -9.258 12.520 28.082 1.00 92.38 175 THR A CA 1
ATOM 1456 C C . THR A 1 175 ? -8.323 11.925 27.032 1.00 92.38 175 THR A C 1
ATOM 1458 O O . THR A 1 175 ? -7.918 12.612 26.091 1.00 92.38 175 THR A O 1
ATOM 1461 N N . ARG A 1 176 ? -8.048 10.617 27.107 1.00 91.88 176 ARG A N 1
ATOM 1462 C CA . ARG A 1 176 ? -7.213 9.929 26.116 1.00 91.88 176 ARG A CA 1
ATOM 1463 C C . ARG A 1 176 ? -7.850 9.920 24.726 1.00 91.88 176 ARG A C 1
ATOM 1465 O O . ARG A 1 176 ? -7.146 10.095 23.732 1.00 91.88 176 ARG A O 1
ATOM 1472 N N . ARG A 1 177 ? -9.172 9.747 24.641 1.00 92.38 177 ARG A N 1
ATOM 1473 C CA . ARG A 1 177 ? -9.935 9.803 23.385 1.00 92.38 177 ARG A CA 1
ATOM 1474 C C . ARG A 1 177 ? -9.872 11.192 22.742 1.00 92.38 177 ARG A C 1
ATOM 1476 O O . ARG A 1 177 ? -9.694 11.269 21.527 1.00 92.38 177 ARG A O 1
ATOM 1483 N N . SER A 1 178 ? -9.975 12.260 23.531 1.00 88.00 178 SER A N 1
ATOM 1484 C CA . SER A 1 178 ? -9.808 13.638 23.053 1.00 88.00 178 SER A CA 1
ATOM 1485 C C . SER A 1 178 ? -8.385 13.893 22.555 1.00 88.00 178 SER A C 1
ATOM 1487 O O . SER A 1 178 ? -8.220 14.375 21.440 1.00 88.00 178 SER A O 1
ATOM 1489 N N . ALA A 1 179 ? -7.360 13.449 23.290 1.00 89.62 179 ALA A N 1
ATOM 1490 C CA . ALA A 1 179 ? -5.968 13.553 22.843 1.00 89.62 179 ALA A CA 1
ATOM 1491 C C . ALA A 1 179 ? -5.720 12.815 21.511 1.00 89.62 179 ALA A C 1
ATOM 1493 O O . ALA A 1 179 ? -5.079 13.352 20.612 1.00 89.62 179 ALA A O 1
ATOM 1494 N N . MET A 1 180 ? -6.292 11.615 21.330 1.00 86.62 180 MET A N 1
ATOM 1495 C CA . MET A 1 180 ? -6.226 10.897 20.046 1.00 86.62 180 MET A CA 1
ATOM 1496 C C . MET A 1 180 ? -6.917 11.660 18.906 1.00 86.62 180 MET A C 1
ATOM 1498 O O . MET A 1 180 ? -6.474 11.575 17.762 1.00 86.62 180 MET A O 1
ATOM 1502 N N . LYS A 1 181 ? -8.008 12.384 19.189 1.00 86.75 181 LYS A N 1
ATOM 1503 C CA . LYS A 1 181 ? -8.684 13.226 18.192 1.00 86.75 181 LYS A CA 1
ATOM 1504 C C . LYS A 1 181 ? -7.773 14.366 17.745 1.00 86.75 181 LYS A C 1
ATOM 1506 O O . LYS A 1 181 ? -7.586 14.546 16.546 1.00 86.75 181 LYS A O 1
ATOM 1511 N N . GLU A 1 182 ? -7.161 15.062 18.698 1.00 84.94 182 GLU A N 1
ATOM 1512 C CA . GLU A 1 182 ? -6.225 16.154 18.419 1.00 84.94 182 GLU A CA 1
ATOM 1513 C C . GLU A 1 182 ? -4.982 15.680 17.655 1.00 84.94 182 GLU A C 1
ATOM 1515 O O . GLU A 1 182 ? -4.517 16.368 16.752 1.00 84.94 182 GLU A O 1
ATOM 1520 N N . GLU A 1 183 ? -4.438 14.501 17.973 1.00 80.31 183 GLU A N 1
ATOM 1521 C CA . GLU A 1 183 ? -3.310 13.915 17.233 1.00 80.31 183 GLU A CA 1
ATOM 1522 C C . GLU A 1 183 ? -3.665 13.658 15.757 1.00 80.31 183 GLU A C 1
ATOM 1524 O O . GLU A 1 183 ? -2.860 13.927 14.858 1.00 80.31 183 GLU A O 1
ATOM 1529 N N . VAL A 1 184 ? -4.879 13.163 15.490 1.00 76.12 184 VAL A N 1
ATOM 1530 C CA . VAL A 1 184 ? -5.370 12.931 14.123 1.00 76.12 184 VAL A CA 1
ATOM 1531 C C . VAL A 1 184 ? -5.584 14.253 13.385 1.00 76.12 184 VAL A C 1
ATOM 1533 O O . VAL A 1 184 ? -5.147 14.372 12.241 1.00 76.12 184 VAL A O 1
ATOM 1536 N N . GLU A 1 185 ? -6.194 15.247 14.035 1.00 78.06 185 GLU A N 1
ATOM 1537 C CA . GLU A 1 185 ? -6.407 16.586 13.467 1.00 78.06 185 GLU A CA 1
ATOM 1538 C C . GLU A 1 185 ? -5.075 17.270 13.135 1.00 78.06 185 GLU A C 1
ATOM 1540 O O . GLU A 1 185 ? -4.870 17.674 11.993 1.00 78.06 185 GLU A O 1
ATOM 1545 N N . LYS A 1 186 ? -4.105 17.266 14.059 1.00 75.81 186 LYS A N 1
ATOM 1546 C CA . LYS A 1 186 ? -2.750 17.794 13.818 1.00 75.81 186 LYS A CA 1
ATOM 1547 C C . LYS A 1 186 ? -2.054 17.094 12.654 1.00 75.81 186 LYS A C 1
ATOM 1549 O O . LYS A 1 186 ? -1.399 17.742 11.843 1.00 75.81 186 LYS A O 1
ATOM 1554 N N . THR A 1 187 ? -2.194 15.773 12.541 1.00 71.12 187 THR A N 1
ATOM 1555 C CA . THR A 1 187 ? -1.617 15.014 11.418 1.00 71.12 187 THR A CA 1
ATOM 1556 C C . THR A 1 187 ? -2.270 15.406 10.093 1.00 71.12 187 THR A C 1
ATOM 1558 O O . THR A 1 187 ? -1.598 15.491 9.064 1.00 71.12 187 THR A O 1
ATOM 1561 N N . GLN A 1 188 ? -3.581 15.651 10.095 1.00 68.56 188 GLN A N 1
ATOM 1562 C CA . GLN A 1 188 ? -4.303 16.097 8.913 1.00 68.56 188 GLN A CA 1
ATOM 1563 C C . GLN A 1 188 ? -3.895 17.519 8.510 1.00 68.56 188 GLN A C 1
ATOM 1565 O O . GLN A 1 188 ? -3.550 17.730 7.351 1.00 68.56 188 GLN A O 1
ATOM 1570 N N . GLU A 1 189 ? -3.820 18.452 9.458 1.00 70.50 189 GLU A N 1
ATOM 1571 C CA . GLU A 1 189 ? -3.327 19.815 9.228 1.00 70.50 189 GLU A CA 1
ATOM 1572 C C . GLU A 1 189 ? -1.887 19.820 8.708 1.00 70.50 189 GLU A C 1
ATOM 1574 O O . GLU A 1 189 ? -1.573 20.530 7.755 1.00 70.50 189 GLU A O 1
ATOM 1579 N N . GLN A 1 190 ? -1.010 18.982 9.268 1.00 63.41 190 GLN A N 1
ATOM 1580 C CA . GLN A 1 190 ? 0.354 18.804 8.769 1.00 63.41 190 GLN A CA 1
ATOM 1581 C C . GLN A 1 190 ? 0.373 18.246 7.347 1.00 63.41 190 GLN A C 1
ATOM 1583 O O . GLN A 1 190 ? 1.168 18.703 6.532 1.00 63.41 190 GLN A O 1
ATOM 1588 N N . ASN A 1 191 ? -0.502 17.293 7.019 1.00 63.31 191 ASN A N 1
ATOM 1589 C CA . ASN A 1 191 ? -0.618 16.769 5.660 1.00 63.31 191 ASN A CA 1
ATOM 1590 C C . ASN A 1 191 ? -1.144 17.827 4.681 1.00 63.31 191 ASN A C 1
ATOM 1592 O O . ASN A 1 191 ? -0.656 17.900 3.557 1.00 63.31 191 ASN A O 1
ATOM 1596 N N . GLU A 1 192 ? -2.095 18.664 5.089 1.00 66.25 192 GLU A N 1
ATOM 1597 C CA . GLU A 1 192 ? -2.637 19.758 4.277 1.00 66.25 192 GLU A CA 1
ATOM 1598 C C . GLU A 1 192 ? -1.615 20.891 4.093 1.00 66.25 192 GLU A C 1
ATOM 1600 O O . GLU A 1 192 ? -1.415 21.381 2.980 1.00 66.25 192 GLU A O 1
ATOM 1605 N N . ALA A 1 193 ? -0.904 21.275 5.156 1.00 62.03 193 ALA A N 1
ATOM 1606 C CA . ALA A 1 193 ? 0.201 22.230 5.109 1.00 62.03 193 ALA A CA 1
ATOM 1607 C C . ALA A 1 193 ? 1.378 21.691 4.278 1.00 62.03 193 ALA A C 1
ATOM 1609 O O . ALA A 1 193 ? 1.992 22.428 3.502 1.00 62.03 193 ALA A O 1
ATOM 1610 N N . TYR A 1 194 ? 1.658 20.388 4.370 1.00 57.81 194 TYR A N 1
ATOM 1611 C CA . TYR A 1 194 ? 2.620 19.703 3.515 1.00 57.81 194 TYR A CA 1
ATOM 1612 C C . TYR A 1 194 ? 2.164 19.745 2.055 1.00 57.81 194 TYR A C 1
ATOM 1614 O O . TYR A 1 194 ? 2.910 20.212 1.210 1.00 57.81 194 TYR A O 1
ATOM 1622 N N . GLN A 1 195 ? 0.918 19.391 1.736 1.00 57.88 195 GLN A N 1
ATOM 1623 C CA . GLN A 1 195 ? 0.388 19.502 0.370 1.00 57.88 195 GLN A CA 1
ATOM 1624 C C . GLN A 1 195 ? 0.461 20.933 -0.188 1.00 57.88 195 GLN A C 1
ATOM 1626 O O . GLN A 1 195 ? 0.803 21.111 -1.356 1.00 57.88 195 GLN A O 1
ATOM 1631 N N . LYS A 1 196 ? 0.215 21.956 0.642 1.00 61.84 196 LYS A N 1
ATOM 1632 C CA . LYS A 1 196 ? 0.356 23.371 0.255 1.00 61.84 196 LYS A CA 1
ATOM 1633 C C . LYS A 1 196 ? 1.819 23.783 0.028 1.00 61.84 196 LYS A C 1
ATOM 1635 O O . LYS A 1 196 ? 2.093 24.567 -0.878 1.00 61.84 196 LYS A O 1
ATOM 1640 N N . SER A 1 197 ? 2.761 23.243 0.803 1.00 54.34 197 SER A N 1
ATOM 1641 C CA . SER A 1 197 ? 4.203 23.541 0.702 1.00 54.34 197 SER A CA 1
ATOM 1642 C C . SER A 1 197 ? 4.977 22.638 -0.273 1.00 54.34 197 SER A C 1
ATOM 1644 O O . SER A 1 197 ? 6.072 22.998 -0.707 1.00 54.34 197 SER A O 1
ATOM 1646 N N . VAL A 1 198 ? 4.391 21.521 -0.723 1.00 49.66 198 VAL A N 1
ATOM 1647 C CA . VAL A 1 198 ? 4.919 20.611 -1.768 1.00 49.66 198 VAL A CA 1
ATOM 1648 C C . VAL A 1 198 ? 5.033 21.289 -3.142 1.00 49.66 198 VAL A C 1
ATOM 1650 O O . VAL A 1 198 ? 5.567 20.709 -4.084 1.00 49.66 198 VAL A O 1
ATOM 1653 N N . LYS A 1 199 ? 4.692 22.578 -3.246 1.00 49.59 199 LYS A N 1
ATOM 1654 C CA . LYS A 1 199 ? 5.195 23.426 -4.327 1.00 49.59 199 LYS A CA 1
ATOM 1655 C C . LYS A 1 199 ? 6.729 23.534 -4.350 1.00 49.59 199 LYS A C 1
ATOM 1657 O O . LYS A 1 199 ? 7.233 23.962 -5.380 1.00 49.59 199 LYS A O 1
ATOM 1662 N N . PHE A 1 200 ? 7.467 23.150 -3.290 1.00 40.66 200 PHE A N 1
ATOM 1663 C CA . PHE A 1 200 ? 8.926 23.322 -3.288 1.00 40.66 200 PHE A CA 1
ATOM 1664 C C . PHE A 1 200 ? 9.841 22.151 -2.878 1.00 40.66 200 PHE A C 1
ATOM 1666 O O . PHE A 1 200 ? 10.875 22.059 -3.524 1.00 40.66 200 PHE A O 1
ATOM 1673 N N . HIS A 1 201 ? 9.600 21.261 -1.901 1.00 41.28 201 HIS A N 1
ATOM 1674 C CA . HIS A 1 201 ? 10.666 20.304 -1.487 1.00 41.28 201 HIS A CA 1
ATOM 1675 C C . HIS A 1 201 ? 10.182 18.874 -1.142 1.00 41.28 201 HIS A C 1
ATOM 1677 O O . HIS A 1 201 ? 9.599 18.598 -0.094 1.00 41.28 201 HIS A O 1
ATOM 1683 N N . ILE A 1 202 ? 10.517 17.920 -2.020 1.00 48.38 202 ILE A N 1
ATOM 1684 C CA . ILE A 1 202 ? 10.442 16.463 -1.812 1.00 48.38 202 ILE A CA 1
ATOM 1685 C C . ILE A 1 202 ? 11.569 16.052 -0.845 1.00 48.38 202 ILE A C 1
ATOM 1687 O O . ILE A 1 202 ? 12.701 15.883 -1.283 1.00 48.38 202 ILE A O 1
ATOM 1691 N N . HIS A 1 203 ? 11.324 15.937 0.467 1.00 45.66 203 HIS A N 1
ATOM 1692 C CA . HIS A 1 203 ? 12.403 15.660 1.449 1.00 45.66 203 HIS A CA 1
ATOM 1693 C C . HIS A 1 203 ? 12.211 14.417 2.343 1.00 45.66 203 HIS A C 1
ATOM 1695 O O . HIS A 1 203 ? 12.961 14.206 3.290 1.00 45.66 203 HIS A O 1
ATOM 1701 N N . SER A 1 204 ? 11.285 13.505 2.022 1.00 55.47 204 SER A N 1
ATOM 1702 C CA . SER A 1 204 ? 11.194 12.209 2.720 1.00 55.47 204 SER A CA 1
ATOM 1703 C C . SER A 1 204 ? 10.861 11.063 1.765 1.00 55.47 204 SER A C 1
ATOM 1705 O O . SER A 1 204 ? 9.748 10.971 1.245 1.00 55.47 204 SER A O 1
ATOM 1707 N N . LYS A 1 205 ? 11.815 10.136 1.570 1.00 54.25 205 LYS A N 1
ATOM 1708 C CA . LYS A 1 205 ? 11.644 8.916 0.749 1.00 54.25 205 LYS A CA 1
ATOM 1709 C C . LYS A 1 205 ? 10.446 8.062 1.206 1.00 54.25 205 LYS A C 1
ATOM 1711 O O . LYS A 1 205 ? 9.802 7.412 0.385 1.00 54.25 205 LYS A O 1
ATOM 1716 N N . ARG A 1 206 ? 10.125 8.078 2.509 1.00 49.00 206 ARG A N 1
ATOM 1717 C CA . ARG A 1 206 ? 9.010 7.315 3.100 1.00 49.00 206 ARG A CA 1
ATOM 1718 C C . ARG A 1 206 ? 7.649 7.943 2.786 1.00 49.00 206 ARG A C 1
ATOM 1720 O O . ARG A 1 206 ? 6.724 7.208 2.454 1.00 49.00 206 ARG A O 1
ATOM 1727 N N . SER A 1 207 ? 7.550 9.274 2.833 1.00 59.00 207 SER A N 1
ATOM 1728 C CA . SER A 1 207 ? 6.337 10.013 2.448 1.00 59.00 207 SER A CA 1
ATOM 1729 C C . SER A 1 207 ? 6.048 9.849 0.951 1.00 59.00 207 SER A C 1
ATOM 1731 O O . SER A 1 207 ? 4.945 9.463 0.565 1.00 59.00 207 SER A O 1
ATOM 1733 N N . LEU A 1 208 ? 7.081 9.987 0.110 1.00 64.88 208 LEU A N 1
ATOM 1734 C CA . LEU A 1 208 ? 6.980 9.797 -1.341 1.00 64.88 208 LEU A CA 1
ATOM 1735 C C . LEU A 1 208 ? 6.405 8.432 -1.727 1.00 64.88 208 LEU A C 1
ATOM 1737 O O . LEU A 1 208 ? 5.487 8.347 -2.535 1.00 64.88 208 LEU A O 1
ATOM 1741 N N . SER A 1 209 ? 6.909 7.364 -1.107 1.00 67.12 209 SER A N 1
ATOM 1742 C CA . SER A 1 209 ? 6.451 5.997 -1.373 1.00 67.12 209 SER A CA 1
ATOM 1743 C C . SER A 1 209 ? 4.947 5.814 -1.112 1.00 67.12 209 SER A C 1
ATOM 1745 O O . SER A 1 209 ? 4.255 5.150 -1.890 1.00 67.12 209 SER A O 1
ATOM 1747 N N . LEU A 1 210 ? 4.410 6.447 -0.062 1.00 68.25 210 LEU A N 1
ATOM 1748 C CA . LEU A 1 210 ? 2.978 6.400 0.249 1.00 68.25 210 LEU A CA 1
ATOM 1749 C C . LEU A 1 210 ? 2.144 7.138 -0.802 1.00 68.25 210 LEU A C 1
ATOM 1751 O O . LEU A 1 210 ? 1.163 6.575 -1.291 1.00 68.25 210 LEU A O 1
ATOM 1755 N N . PHE A 1 211 ? 2.563 8.342 -1.205 1.00 73.19 211 PHE A N 1
ATOM 1756 C CA . PHE A 1 211 ? 1.908 9.084 -2.286 1.00 73.19 211 PHE A CA 1
ATOM 1757 C C . PHE A 1 211 ? 1.947 8.315 -3.610 1.00 73.19 211 PHE A C 1
ATOM 1759 O O . PHE A 1 211 ? 0.947 8.262 -4.319 1.00 73.19 211 PHE A O 1
ATOM 1766 N N . PHE A 1 212 ? 3.058 7.646 -3.923 1.00 72.38 212 PHE A N 1
ATOM 1767 C CA . PHE A 1 212 ? 3.193 6.876 -5.166 1.00 72.38 212 PHE A CA 1
ATOM 1768 C C . PHE A 1 212 ? 2.268 5.676 -5.160 1.00 72.38 212 PHE A C 1
ATOM 1770 O O . PHE A 1 212 ? 1.564 5.424 -6.134 1.00 72.38 212 PHE A O 1
ATOM 1777 N N . SER A 1 213 ? 2.221 4.973 -4.028 1.00 75.06 213 SER A N 1
ATOM 1778 C CA . SER A 1 213 ? 1.276 3.884 -3.839 1.00 75.06 213 SER A CA 1
ATOM 1779 C C . SER A 1 213 ? -0.163 4.370 -3.990 1.00 75.06 213 SER A C 1
ATOM 1781 O O . SER A 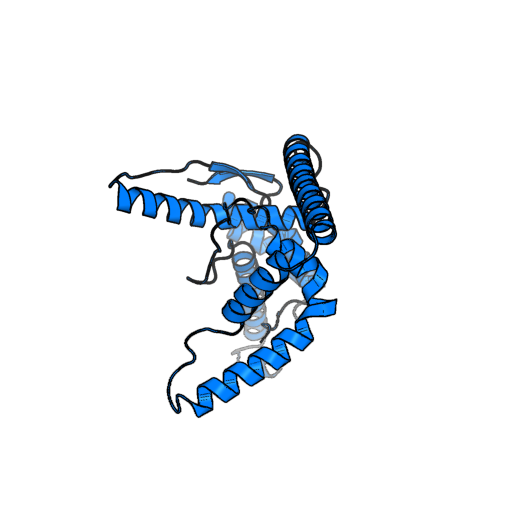1 213 ? -0.978 3.648 -4.554 1.00 75.06 213 SER A O 1
ATOM 1783 N N . ALA A 1 214 ? -0.491 5.571 -3.508 1.00 80.25 214 ALA A N 1
ATOM 1784 C CA . ALA A 1 214 ? -1.825 6.138 -3.654 1.00 80.25 214 ALA A CA 1
ATOM 1785 C C . ALA A 1 214 ? -2.157 6.477 -5.121 1.00 80.25 214 ALA A C 1
ATOM 1787 O O . ALA A 1 214 ? -3.199 6.050 -5.617 1.00 80.25 214 ALA A O 1
ATOM 1788 N N . ILE A 1 215 ? -1.253 7.155 -5.836 1.00 80.62 215 ILE A N 1
ATOM 1789 C CA . ILE A 1 215 ? -1.415 7.484 -7.263 1.00 80.62 215 ILE A CA 1
ATOM 1790 C C . ILE A 1 215 ? -1.569 6.205 -8.101 1.00 80.62 215 ILE A C 1
ATOM 1792 O O . ILE A 1 215 ? -2.501 6.098 -8.893 1.00 80.62 215 ILE A O 1
ATOM 1796 N N . ASP A 1 216 ? -0.740 5.182 -7.867 1.00 79.00 216 ASP A N 1
ATOM 1797 C CA . ASP A 1 216 ? -0.798 3.905 -8.598 1.00 79.00 216 ASP A CA 1
ATOM 1798 C C . ASP A 1 216 ? -2.129 3.142 -8.371 1.00 79.00 216 ASP A C 1
ATOM 1800 O O . ASP A 1 216 ? -2.554 2.338 -9.215 1.00 79.00 216 ASP A O 1
ATOM 1804 N N . LYS A 1 217 ? -2.803 3.383 -7.236 1.00 82.56 217 LYS A N 1
ATOM 1805 C CA . LYS A 1 217 ? -4.110 2.796 -6.876 1.00 82.56 217 LYS A CA 1
ATOM 1806 C C . LYS A 1 217 ? -5.301 3.598 -7.401 1.00 82.56 217 LYS A C 1
ATOM 1808 O O . LYS A 1 217 ? -6.416 3.064 -7.439 1.00 82.56 217 LYS A O 1
ATOM 1813 N N . LEU A 1 218 ? -5.093 4.849 -7.808 1.00 84.94 218 LEU A N 1
ATOM 1814 C CA . LEU A 1 218 ? -6.165 5.745 -8.230 1.00 84.94 218 LEU A CA 1
ATOM 1815 C C . LEU A 1 218 ? -6.947 5.211 -9.445 1.00 84.94 218 LEU A C 1
ATOM 1817 O O . LEU A 1 218 ? -8.169 5.136 -9.331 1.00 84.94 218 LEU A O 1
ATOM 1821 N N . PRO A 1 219 ? -6.320 4.715 -10.537 1.00 84.56 219 PRO A N 1
ATOM 1822 C CA . PRO A 1 219 ? -7.075 4.220 -11.692 1.00 84.56 219 PRO A CA 1
ATOM 1823 C C . PRO A 1 219 ? -8.041 3.084 -11.342 1.00 84.56 219 PRO A C 1
ATOM 1825 O O . PRO A 1 219 ? -9.193 3.081 -11.765 1.00 84.56 219 PRO A O 1
ATOM 1828 N N . ARG A 1 220 ? -7.611 2.132 -10.497 1.00 84.81 220 ARG A N 1
ATOM 1829 C CA . ARG A 1 220 ? -8.486 1.031 -10.062 1.00 84.81 220 ARG A CA 1
ATOM 1830 C C . ARG A 1 220 ? -9.617 1.529 -9.166 1.00 84.81 220 ARG A C 1
ATOM 1832 O O . ARG A 1 220 ? -10.723 1.012 -9.254 1.00 84.81 220 ARG A O 1
ATOM 1839 N N . THR A 1 221 ? -9.338 2.515 -8.318 1.00 87.31 221 THR A N 1
ATOM 1840 C CA . THR A 1 221 ? -10.341 3.136 -7.444 1.00 87.31 221 THR A CA 1
ATOM 1841 C C . THR A 1 221 ? -11.436 3.811 -8.265 1.00 87.31 221 THR A C 1
ATOM 1843 O O . THR A 1 221 ? -12.613 3.556 -8.030 1.00 87.31 221 THR A O 1
ATOM 1846 N N . LEU A 1 222 ? -11.049 4.606 -9.266 1.00 89.31 222 LEU A N 1
ATOM 1847 C CA . LEU A 1 222 ? -11.980 5.291 -10.162 1.00 89.31 222 LEU A CA 1
ATOM 1848 C C . LEU A 1 222 ? -12.780 4.304 -11.017 1.00 89.31 222 LEU A C 1
ATOM 1850 O O . LEU A 1 222 ? -13.986 4.473 -11.151 1.00 89.31 222 LEU A O 1
ATOM 1854 N N . ALA A 1 223 ? -12.152 3.231 -11.512 1.00 88.19 223 ALA A N 1
ATOM 1855 C CA . ALA A 1 223 ? -12.855 2.177 -12.244 1.00 88.19 223 ALA A CA 1
ATOM 1856 C C . ALA A 1 223 ? -13.940 1.500 -11.388 1.00 88.19 223 ALA A C 1
ATOM 1858 O O . ALA A 1 223 ? -15.080 1.386 -11.822 1.00 88.19 223 ALA A O 1
ATOM 1859 N N . VAL A 1 224 ? -13.617 1.114 -10.146 1.00 89.38 224 VAL A N 1
ATOM 1860 C CA . VAL A 1 224 ? -14.594 0.509 -9.218 1.00 89.38 224 VAL A CA 1
ATOM 1861 C C . VAL A 1 224 ? -15.728 1.486 -8.889 1.00 89.38 224 VAL A C 1
ATOM 1863 O O . VAL A 1 224 ? -16.888 1.084 -8.815 1.00 89.38 224 VAL A O 1
ATOM 1866 N N . MET A 1 225 ? -15.411 2.772 -8.718 1.00 90.81 225 MET A N 1
ATOM 1867 C CA . MET A 1 225 ? -16.412 3.814 -8.489 1.00 90.81 225 MET A CA 1
ATOM 1868 C C . MET A 1 225 ? -17.335 3.993 -9.703 1.00 90.81 225 MET A C 1
ATOM 1870 O O . MET A 1 225 ? -18.552 3.999 -9.539 1.00 90.81 225 MET A O 1
ATOM 1874 N N . GLY A 1 226 ? -16.775 4.070 -10.913 1.00 92.94 226 GLY A N 1
ATOM 1875 C CA . GLY A 1 226 ? -17.533 4.161 -12.162 1.00 92.94 226 GLY A CA 1
ATOM 1876 C C . GLY A 1 226 ? -18.432 2.944 -12.395 1.00 92.94 226 GLY A C 1
ATOM 1877 O O . GLY A 1 226 ? -19.613 3.112 -12.682 1.00 92.94 226 GLY A O 1
ATOM 1878 N N . GLU A 1 227 ? -17.920 1.726 -12.174 1.00 91.56 227 GLU A N 1
ATOM 1879 C CA . GLU A 1 227 ? -18.714 0.488 -12.224 1.00 91.56 227 GLU A CA 1
ATOM 1880 C C . GLU A 1 227 ? -19.892 0.526 -11.237 1.00 91.56 227 GLU A C 1
ATOM 1882 O O . GLU A 1 227 ? -20.990 0.072 -11.561 1.00 91.56 227 GLU A O 1
ATOM 1887 N N . SER A 1 228 ? -19.680 1.063 -10.030 1.00 91.62 228 SER A N 1
ATOM 1888 C CA . SER A 1 228 ? -20.739 1.198 -9.025 1.00 91.62 228 SER A CA 1
ATOM 1889 C C . SER A 1 228 ? -21.811 2.203 -9.444 1.00 91.62 228 SER A C 1
ATOM 1891 O O . SER A 1 228 ? -22.993 1.919 -9.258 1.00 91.62 228 SER A O 1
ATOM 1893 N N . ILE A 1 229 ? -21.420 3.354 -10.002 1.00 94.62 229 ILE A N 1
ATOM 1894 C CA . ILE A 1 229 ? -22.367 4.365 -10.496 1.00 94.62 229 ILE A CA 1
ATOM 1895 C C . ILE A 1 229 ? -23.194 3.768 -11.634 1.00 94.62 229 ILE A C 1
ATOM 1897 O O . ILE A 1 229 ? -24.418 3.761 -11.554 1.00 94.62 229 ILE A O 1
ATOM 1901 N N . PHE A 1 230 ? -22.539 3.156 -12.622 1.00 95.56 230 PHE A N 1
ATOM 1902 C CA . PHE A 1 230 ? -23.216 2.514 -13.746 1.00 95.56 230 PHE A CA 1
ATOM 1903 C C . PHE A 1 230 ? -24.230 1.454 -13.294 1.00 95.56 230 PHE A C 1
ATOM 1905 O O . PHE A 1 230 ? -25.365 1.454 -13.757 1.00 95.56 230 PHE A O 1
ATOM 1912 N N . LYS A 1 231 ? -23.866 0.578 -12.347 1.00 92.31 231 LYS A N 1
ATOM 1913 C CA . LYS A 1 231 ? -24.784 -0.457 -11.836 1.00 92.31 231 LYS A CA 1
ATOM 1914 C C . LYS A 1 231 ? -26.012 0.110 -11.126 1.00 92.31 231 LYS A C 1
ATOM 1916 O O . LYS A 1 231 ? -27.061 -0.521 -11.163 1.00 92.31 231 LYS A O 1
ATOM 1921 N N . GLN A 1 232 ? -25.874 1.245 -10.443 1.00 93.06 232 GLN A N 1
ATOM 1922 C CA . GLN A 1 232 ? -26.962 1.838 -9.662 1.00 93.06 232 GLN A CA 1
ATOM 1923 C C . GLN A 1 232 ? -27.845 2.772 -10.492 1.00 93.06 232 GLN A C 1
ATOM 1925 O O . GLN A 1 232 ? -29.039 2.859 -10.230 1.00 93.06 232 GLN A O 1
ATOM 1930 N N . THR A 1 233 ? -27.274 3.474 -11.473 1.00 97.19 233 THR A N 1
ATOM 1931 C CA . THR A 1 233 ? -27.968 4.558 -12.186 1.00 97.19 233 THR A CA 1
ATOM 1932 C C . THR A 1 233 ? -28.057 4.358 -13.698 1.00 97.19 233 THR A C 1
ATOM 1934 O O . THR A 1 233 ? -28.787 5.087 -14.363 1.00 97.19 233 THR A O 1
ATOM 1937 N N . GLY A 1 234 ? -27.303 3.415 -14.267 1.00 95.19 234 GLY A N 1
ATOM 1938 C CA . GLY A 1 234 ? -27.142 3.249 -15.714 1.00 95.19 234 GLY A CA 1
ATOM 1939 C C . GLY A 1 234 ? -26.266 4.319 -16.378 1.00 95.19 234 GLY A C 1
ATOM 1940 O O . GLY A 1 234 ? -26.128 4.318 -17.599 1.00 95.19 234 GLY A O 1
ATOM 1941 N N . TRP A 1 235 ? -25.675 5.245 -15.614 1.00 96.44 235 TRP A N 1
ATOM 1942 C CA . TRP A 1 235 ? -24.882 6.341 -16.176 1.00 96.44 235 TRP A CA 1
ATOM 1943 C C . TRP A 1 235 ? -23.445 5.921 -16.469 1.00 96.44 235 TRP A C 1
ATOM 1945 O O . TRP A 1 235 ? -22.787 5.270 -15.655 1.00 96.44 235 TRP A O 1
ATOM 1955 N N . PHE A 1 236 ? -22.933 6.373 -17.611 1.00 94.75 236 PHE A N 1
ATOM 1956 C CA . PHE A 1 236 ? -21.511 6.311 -17.925 1.00 94.75 236 PHE A CA 1
ATOM 1957 C C . PHE A 1 236 ? -20.803 7.526 -17.333 1.00 94.75 236 PHE A C 1
ATOM 1959 O O . PHE A 1 236 ? -21.253 8.659 -17.495 1.00 94.75 236 PHE A O 1
ATOM 1966 N N . VAL A 1 237 ? -19.689 7.285 -16.647 1.00 93.12 237 VAL A N 1
ATOM 1967 C CA . VAL A 1 237 ? -18.879 8.335 -16.023 1.00 93.12 237 VAL A CA 1
ATOM 1968 C C . VAL A 1 237 ? -17.456 8.248 -16.555 1.00 93.12 237 VAL A C 1
ATOM 1970 O O . VAL A 1 237 ? -16.878 7.163 -16.616 1.00 93.12 237 VAL A O 1
ATOM 1973 N N . THR A 1 238 ? -16.886 9.399 -16.903 1.00 92.75 238 THR A N 1
ATOM 1974 C CA . THR A 1 238 ? -15.481 9.550 -17.296 1.00 92.75 238 THR A CA 1
ATOM 1975 C C . THR A 1 238 ? -14.773 10.420 -16.266 1.00 92.75 238 THR A C 1
ATOM 1977 O O . THR A 1 238 ? -15.295 11.461 -15.866 1.00 92.75 238 THR A O 1
ATOM 1980 N N . PHE A 1 239 ? -13.582 10.005 -15.832 1.00 90.81 239 PHE A N 1
ATOM 1981 C CA . PHE A 1 239 ? -12.765 10.754 -14.880 1.00 90.81 239 PHE A CA 1
ATOM 1982 C C . PHE A 1 239 ? -11.531 11.301 -15.586 1.00 90.81 239 PHE A C 1
ATOM 1984 O O . PHE A 1 239 ? -10.760 10.533 -16.145 1.00 90.81 239 PHE A O 1
ATOM 1991 N N . LEU A 1 240 ? -11.313 12.613 -15.511 1.00 89.44 240 LEU A N 1
ATOM 1992 C CA . LEU A 1 240 ? -10.084 13.245 -15.980 1.00 89.44 240 LEU A CA 1
ATOM 1993 C C . LEU A 1 240 ? -9.286 13.719 -14.766 1.00 89.44 240 LEU A C 1
ATOM 1995 O O . LEU A 1 240 ? -9.740 14.601 -14.038 1.00 89.44 240 LEU A O 1
ATOM 1999 N N . VAL A 1 241 ? -8.113 13.128 -14.526 1.00 86.19 241 VAL A N 1
ATOM 2000 C CA . VAL A 1 241 ? -7.277 13.473 -13.366 1.00 86.19 241 VAL A CA 1
ATOM 2001 C C . VAL A 1 241 ? -5.855 13.795 -13.802 1.00 86.19 241 VAL A C 1
ATOM 2003 O O . VAL A 1 241 ? -5.159 12.945 -14.351 1.00 86.19 241 VAL A O 1
ATOM 2006 N N . GLY A 1 242 ? -5.409 15.020 -13.522 1.00 85.00 242 GLY A N 1
ATOM 2007 C CA . GLY A 1 242 ? -4.049 15.489 -13.785 1.00 85.00 242 GLY A CA 1
ATOM 2008 C C . GLY A 1 242 ? -3.234 15.649 -12.503 1.00 85.00 242 GLY A C 1
ATOM 2009 O O . GLY A 1 242 ? -3.752 16.106 -11.485 1.00 85.00 242 GLY A O 1
ATOM 2010 N N . GLY A 1 243 ? -1.950 15.296 -12.544 1.00 81.69 243 GLY A N 1
ATOM 2011 C CA . GLY A 1 243 ? -1.042 15.510 -11.419 1.00 81.69 243 GLY A CA 1
ATOM 2012 C C . GLY A 1 243 ? 0.412 15.155 -11.729 1.00 81.69 243 GLY A C 1
ATOM 2013 O O . GLY A 1 243 ? 0.698 14.545 -12.761 1.00 81.69 243 GLY A O 1
ATOM 2014 N N . PRO A 1 244 ? 1.357 15.530 -10.853 1.00 76.31 244 PRO A N 1
ATOM 2015 C CA . PRO A 1 244 ? 2.761 15.176 -11.022 1.00 76.31 244 PRO A CA 1
ATOM 2016 C C . PRO A 1 244 ? 2.931 13.652 -10.972 1.00 76.31 244 PRO A C 1
ATOM 2018 O O . PRO A 1 244 ? 2.587 13.012 -9.979 1.00 76.31 244 PRO A O 1
ATOM 2021 N N . ALA A 1 245 ? 3.478 13.071 -12.040 1.00 71.50 245 ALA A N 1
ATOM 2022 C CA . ALA A 1 245 ? 3.852 11.669 -12.126 1.00 71.50 245 ALA A CA 1
ATOM 2023 C C . ALA A 1 245 ? 5.246 11.482 -11.527 1.00 71.50 245 ALA A C 1
ATOM 2025 O O . ALA A 1 245 ? 6.256 11.867 -12.125 1.00 71.50 245 ALA A O 1
ATOM 2026 N N . PRO A 1 246 ? 5.361 10.846 -10.359 1.00 66.44 246 PRO A N 1
ATOM 2027 C CA . PRO A 1 246 ? 6.638 10.873 -9.667 1.00 66.44 246 PRO A CA 1
ATOM 2028 C C . PRO A 1 246 ? 7.677 9.928 -10.264 1.00 66.44 246 PRO A C 1
ATOM 2030 O O . PRO A 1 246 ? 8.874 10.180 -10.178 1.00 66.44 246 PRO A O 1
ATOM 2033 N N . ARG A 1 247 ? 7.215 8.880 -10.960 1.00 66.50 247 ARG A N 1
ATOM 2034 C CA . ARG A 1 247 ? 8.059 8.016 -11.800 1.00 66.50 247 ARG A CA 1
ATOM 2035 C C . ARG A 1 247 ? 8.652 8.753 -13.008 1.00 66.50 247 ARG A C 1
ATOM 2037 O O . ARG A 1 247 ? 9.538 8.219 -13.658 1.00 66.50 247 ARG A O 1
ATOM 2044 N N . GLN A 1 248 ? 8.163 9.956 -13.307 1.00 68.12 248 GLN A N 1
ATOM 2045 C CA . GLN A 1 248 ? 8.618 10.807 -14.403 1.00 68.12 248 GLN A CA 1
ATOM 2046 C C . GLN A 1 248 ? 9.213 12.119 -13.884 1.00 68.12 248 GLN A C 1
ATOM 2048 O O . GLN A 1 248 ? 9.025 13.174 -14.483 1.00 68.12 248 GLN A O 1
ATOM 2053 N N . ASN A 1 249 ? 9.896 12.068 -12.738 1.00 66.12 249 ASN A N 1
ATOM 2054 C CA . ASN A 1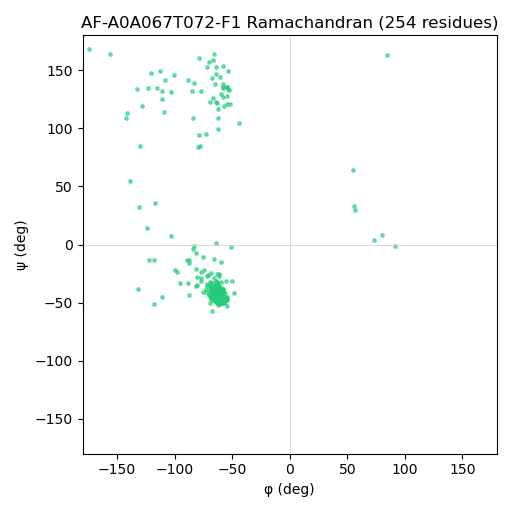 249 ? 10.550 13.229 -12.134 1.00 66.12 249 ASN A CA 1
ATOM 2055 C C . ASN A 1 249 ? 9.595 14.417 -11.884 1.00 66.12 249 ASN A C 1
ATOM 2057 O O . ASN A 1 249 ? 9.973 15.575 -12.023 1.00 66.12 249 ASN A O 1
ATOM 2061 N N . GLY A 1 250 ? 8.328 14.131 -11.568 1.00 66.56 250 GLY A N 1
ATOM 2062 C CA . GLY A 1 250 ? 7.324 15.159 -11.291 1.00 66.56 250 GLY A CA 1
ATOM 2063 C C . GLY A 1 250 ? 6.697 15.807 -12.528 1.00 66.56 250 GLY A C 1
ATOM 2064 O O . GLY A 1 250 ? 5.925 16.750 -12.362 1.00 66.56 250 GLY A O 1
ATOM 2065 N N . LYS A 1 251 ? 6.958 15.306 -13.748 1.00 72.31 251 LYS A N 1
ATOM 2066 C CA . LYS A 1 251 ? 6.236 15.744 -14.957 1.00 72.31 251 LYS A CA 1
ATOM 2067 C C . LYS A 1 251 ? 4.728 15.590 -14.756 1.00 72.31 251 LYS A C 1
ATOM 2069 O O . LYS A 1 251 ? 4.267 14.574 -14.238 1.00 72.31 251 LYS A O 1
ATOM 2074 N N . ILE A 1 252 ? 3.961 16.602 -15.151 1.00 77.31 252 ILE A N 1
ATOM 2075 C CA . ILE A 1 252 ? 2.500 16.564 -15.058 1.00 77.31 252 ILE A CA 1
ATOM 2076 C C . ILE A 1 252 ? 1.984 15.546 -16.073 1.00 77.31 252 ILE A C 1
ATOM 2078 O O . ILE A 1 252 ? 2.251 15.664 -17.266 1.00 77.31 252 ILE A O 1
ATOM 2082 N N . MET A 1 253 ? 1.242 14.556 -15.588 1.00 73.94 253 MET A N 1
ATOM 2083 C CA . MET A 1 253 ? 0.579 13.547 -16.403 1.00 73.94 253 MET A CA 1
ATOM 2084 C C . MET A 1 253 ? -0.919 13.605 -16.165 1.00 73.94 253 MET A C 1
ATOM 2086 O O . MET A 1 253 ? -1.373 13.890 -15.056 1.00 73.94 253 MET A O 1
ATOM 2090 N N . THR A 1 254 ? -1.673 13.293 -17.212 1.00 75.88 254 THR A N 1
ATOM 2091 C CA . THR A 1 254 ? -3.127 13.178 -17.144 1.00 75.88 254 THR A CA 1
ATOM 2092 C C . THR A 1 254 ? -3.515 11.720 -17.321 1.00 75.88 254 THR A C 1
ATOM 2094 O O . THR A 1 254 ? -3.023 11.049 -18.227 1.00 75.88 254 THR A O 1
ATOM 2097 N N . TYR A 1 255 ? -4.384 11.239 -16.441 1.00 71.00 255 TYR A N 1
ATOM 2098 C CA . TYR A 1 255 ? -5.066 9.960 -16.550 1.00 71.00 255 TYR A CA 1
ATOM 2099 C C . TYR A 1 255 ? -6.502 10.232 -17.009 1.00 71.00 255 TYR A C 1
ATOM 2101 O O . TYR A 1 255 ? -7.171 11.106 -16.449 1.00 71.00 255 TYR A O 1
ATOM 2109 N N . MET A 1 256 ? -6.935 9.499 -18.031 1.00 61.75 256 MET A N 1
ATOM 2110 C CA . MET A 1 256 ? -8.297 9.477 -18.565 1.00 61.75 256 MET A CA 1
ATOM 2111 C C . MET A 1 256 ? -8.833 8.049 -18.477 1.00 61.75 256 MET A C 1
ATOM 2113 O O . MET A 1 256 ? -7.999 7.119 -18.602 1.00 61.75 256 MET A O 1
#

Mean predicted aligned error: 12.65 Å